Protein AF-A0A923RXE7-F1 (afdb_monomer_lite)

Organism: NCBI:txid2763013

pLDDT: mean 77.63, std 14.19, range [31.97, 92.62]

Structure (mmCIF, N/CA/C/O backbone):
data_AF-A0A923RXE7-F1
#
_entry.id   AF-A0A923RXE7-F1
#
loop_
_atom_site.group_PDB
_atom_site.id
_atom_site.type_symbol
_atom_site.label_atom_id
_atom_site.label_alt_id
_atom_site.label_comp_id
_atom_site.label_asym_id
_atom_site.label_entity_id
_atom_site.label_seq_id
_atom_site.pdbx_PDB_ins_code
_atom_site.Cartn_x
_atom_site.Cartn_y
_atom_site.Cartn_z
_atom_site.occupancy
_atom_site.B_iso_or_equiv
_atom_site.auth_seq_id
_atom_site.auth_comp_id
_atom_site.auth_asym_id
_atom_site.auth_atom_id
_atom_site.pdbx_PDB_model_num
ATOM 1 N N . TRP A 1 1 ? -17.078 4.303 18.864 1.00 77.19 1 TRP A N 1
ATOM 2 C CA . TRP A 1 1 ? -17.591 4.316 17.482 1.00 77.19 1 TRP A CA 1
ATOM 3 C C . TRP A 1 1 ? -16.418 4.108 16.537 1.00 77.19 1 TRP A C 1
ATOM 5 O O . TRP A 1 1 ? -15.288 4.352 16.947 1.00 77.19 1 TRP A O 1
ATOM 15 N N . ALA A 1 2 ? -16.660 3.614 15.326 1.00 81.69 2 ALA A N 1
ATOM 16 C CA . ALA A 1 2 ? -15.640 3.496 14.287 1.00 81.69 2 ALA A CA 1
ATOM 17 C C . ALA A 1 2 ? -16.188 4.135 13.009 1.00 81.69 2 ALA A C 1
ATOM 19 O O . ALA A 1 2 ? -17.326 3.855 12.644 1.00 81.69 2 ALA A O 1
ATOM 20 N N . ASP A 1 3 ? -15.421 5.021 12.383 1.00 84.81 3 ASP A N 1
ATOM 21 C CA . ASP A 1 3 ? -15.764 5.643 11.094 1.00 84.81 3 ASP A CA 1
ATOM 22 C C . ASP A 1 3 ? -15.106 4.923 9.920 1.00 84.81 3 ASP A C 1
ATOM 24 O O . ASP A 1 3 ? -15.615 4.984 8.806 1.00 84.81 3 ASP A O 1
ATOM 28 N N . THR A 1 4 ? -13.976 4.256 10.151 1.00 88.88 4 THR A N 1
ATOM 29 C CA . THR A 1 4 ? -13.205 3.583 9.108 1.00 88.88 4 THR A CA 1
ATOM 30 C C . THR A 1 4 ? -12.709 2.230 9.590 1.00 88.88 4 THR A C 1
ATOM 32 O O . THR A 1 4 ? -12.098 2.129 10.653 1.00 88.88 4 THR A O 1
ATOM 35 N N . VAL A 1 5 ? -12.935 1.194 8.787 1.00 91.12 5 VAL A N 1
ATOM 36 C CA . VAL A 1 5 ? -12.444 -0.170 8.998 1.00 91.12 5 VAL A CA 1
ATOM 37 C C . VAL A 1 5 ? -11.980 -0.726 7.658 1.00 91.12 5 VAL A C 1
ATOM 39 O O . VAL A 1 5 ? -12.738 -0.739 6.692 1.00 91.12 5 VAL A O 1
ATOM 42 N N . ALA A 1 6 ? -10.748 -1.216 7.599 1.00 91.94 6 ALA A N 1
ATOM 43 C CA . ALA A 1 6 ? -10.208 -1.913 6.443 1.00 91.94 6 ALA A CA 1
ATOM 44 C C . ALA A 1 6 ? -9.735 -3.312 6.833 1.00 91.94 6 ALA A C 1
ATOM 46 O O . ALA A 1 6 ? -9.025 -3.476 7.829 1.00 91.94 6 ALA A O 1
ATOM 47 N N . VAL A 1 7 ? -10.111 -4.307 6.031 1.00 92.50 7 VAL A N 1
ATOM 48 C CA . VAL A 1 7 ? -9.785 -5.719 6.251 1.00 92.50 7 VAL A CA 1
ATOM 49 C C . VAL A 1 7 ? -9.279 -6.389 4.978 1.00 92.50 7 VAL A C 1
ATOM 51 O O . VAL A 1 7 ? -9.764 -6.111 3.876 1.00 92.50 7 VAL A O 1
ATOM 54 N N . ASP A 1 8 ? -8.327 -7.305 5.136 1.00 91.69 8 ASP A N 1
ATOM 55 C CA . ASP A 1 8 ? -7.961 -8.239 4.073 1.00 91.69 8 ASP A CA 1
ATOM 56 C C . ASP A 1 8 ? -9.045 -9.328 3.987 1.00 91.69 8 ASP A C 1
ATOM 58 O O . ASP A 1 8 ? -9.275 -10.033 4.975 1.00 91.69 8 ASP A O 1
ATOM 62 N N . PRO A 1 9 ? -9.734 -9.486 2.842 1.00 86.75 9 PRO A N 1
ATOM 63 C CA . PRO A 1 9 ? -10.782 -10.490 2.688 1.00 86.75 9 PRO A CA 1
ATOM 64 C C . PRO A 1 9 ? -10.291 -11.942 2.763 1.00 86.75 9 PRO A C 1
ATOM 66 O O . PRO A 1 9 ? -11.132 -12.825 2.916 1.00 86.75 9 PRO A O 1
ATOM 69 N N . ARG A 1 10 ? -8.985 -12.216 2.623 1.00 85.25 10 ARG A N 1
ATOM 70 C CA . ARG A 1 10 ? -8.452 -13.591 2.652 1.00 85.25 10 ARG A CA 1
ATOM 71 C C . ARG A 1 10 ? -8.519 -14.199 4.047 1.00 85.25 10 ARG A C 1
ATOM 73 O O . ARG A 1 10 ? -9.037 -15.299 4.207 1.00 85.25 10 ARG A O 1
ATOM 80 N N . ASP A 1 11 ? -8.062 -13.437 5.036 1.00 83.88 11 ASP A N 1
ATOM 81 C CA . ASP A 1 11 ? -7.905 -13.903 6.417 1.00 83.88 11 ASP A CA 1
ATOM 82 C C . ASP A 1 11 ? -8.796 -13.138 7.411 1.00 83.88 11 ASP A C 1
ATOM 84 O O . ASP A 1 11 ? -8.697 -13.339 8.618 1.00 83.88 11 ASP A O 1
ATOM 88 N N . ASN A 1 12 ? -9.644 -12.219 6.925 1.00 88.00 12 ASN A N 1
ATOM 89 C CA . ASN A 1 12 ? -10.347 -11.216 7.740 1.00 88.00 12 ASN A CA 1
ATOM 90 C C . ASN A 1 12 ? -9.401 -10.433 8.673 1.00 88.00 12 ASN A C 1
ATOM 92 O O . ASN A 1 12 ? -9.789 -9.952 9.744 1.00 88.00 12 ASN A O 1
ATOM 96 N N . LEU A 1 13 ? -8.142 -10.295 8.250 1.00 89.69 13 LEU A N 1
ATOM 97 C CA . LEU A 1 13 ? -7.103 -9.597 8.987 1.00 89.69 13 LEU A CA 1
ATOM 98 C C . LEU A 1 13 ? -7.425 -8.107 9.026 1.00 89.69 13 LEU A C 1
ATOM 100 O O . LEU A 1 13 ? -7.688 -7.488 7.994 1.00 89.69 13 LEU A O 1
ATOM 104 N N . LEU A 1 14 ? -7.378 -7.518 10.219 1.00 91.56 14 LEU A N 1
ATOM 105 C CA . LEU A 1 14 ? -7.554 -6.079 10.360 1.00 91.56 14 LEU A CA 1
ATOM 106 C C . LEU A 1 14 ? -6.337 -5.349 9.779 1.00 91.56 14 LEU A C 1
ATOM 108 O O . LEU A 1 14 ? -5.215 -5.601 10.210 1.00 91.56 14 LEU A O 1
ATOM 112 N N . ILE A 1 15 ? -6.554 -4.424 8.847 1.00 91.44 15 ILE A N 1
ATOM 113 C CA . ILE A 1 15 ? -5.482 -3.643 8.211 1.00 91.44 15 ILE A CA 1
ATOM 114 C C . ILE A 1 15 ? -5.475 -2.211 8.717 1.00 91.44 15 ILE A C 1
ATOM 116 O O . ILE A 1 15 ? -4.422 -1.674 9.050 1.00 91.44 15 ILE A O 1
ATOM 120 N N . ALA A 1 16 ? -6.648 -1.596 8.813 1.00 91.25 16 ALA A N 1
ATOM 121 C CA . ALA A 1 16 ? -6.782 -0.269 9.384 1.00 91.25 16 ALA A CA 1
ATOM 122 C C . ALA A 1 16 ? -8.078 -0.166 10.178 1.00 91.25 16 ALA A C 1
ATOM 124 O O . ALA A 1 16 ? -9.102 -0.731 9.795 1.00 91.25 16 ALA A O 1
ATOM 125 N N . VAL A 1 17 ? -8.051 0.582 11.271 1.00 92.12 17 VAL A N 1
ATOM 126 C CA . VAL A 1 17 ? -9.266 0.994 11.965 1.00 92.12 17 VAL A CA 1
ATOM 127 C C . VAL A 1 17 ? -9.082 2.381 12.536 1.00 92.12 17 VAL A C 1
ATOM 129 O O . VAL A 1 17 ? -8.049 2.690 13.125 1.00 92.12 17 VAL A O 1
ATOM 132 N N . ARG A 1 18 ? -10.106 3.212 12.398 1.00 91.69 18 ARG A N 1
ATOM 133 C CA . ARG A 1 18 ? -10.192 4.487 13.090 1.00 91.69 18 ARG A CA 1
ATOM 134 C C . ARG A 1 18 ? -11.358 4.428 14.066 1.00 91.69 18 ARG A C 1
ATOM 136 O O . ARG A 1 18 ? -12.497 4.123 13.718 1.00 91.69 18 ARG A O 1
ATOM 143 N N . LEU A 1 19 ? -11.009 4.619 15.329 1.00 90.88 19 LEU A N 1
ATOM 144 C CA . LEU A 1 19 ? -11.871 4.499 16.490 1.00 90.88 19 LEU A CA 1
ATOM 145 C C . LEU A 1 19 ? -12.029 5.878 17.109 1.00 90.88 19 LEU A C 1
ATOM 147 O O . LEU A 1 19 ? -11.053 6.609 17.246 1.00 90.88 19 LEU A O 1
ATOM 151 N N . GLY A 1 20 ? -13.227 6.206 17.564 1.00 89.62 20 GLY A N 1
ATOM 152 C CA . GLY A 1 20 ? -13.445 7.397 18.365 1.00 89.62 20 GLY A CA 1
ATOM 153 C C . GLY A 1 20 ? -14.400 7.165 19.523 1.00 89.62 20 GLY A C 1
ATOM 154 O O . GLY A 1 20 ? -15.188 6.211 19.553 1.00 89.62 20 GLY A O 1
ATOM 155 N N . GLY A 1 21 ? -14.311 8.046 20.510 1.00 90.12 21 GLY A N 1
ATOM 156 C CA . GLY A 1 21 ? -15.085 7.961 21.740 1.00 90.12 21 GLY A CA 1
ATOM 157 C C . GLY A 1 21 ? -14.418 8.721 22.875 1.00 90.12 21 GLY A C 1
ATOM 158 O O . GLY A 1 21 ? -13.588 9.598 22.643 1.00 90.12 21 GLY A O 1
ATOM 159 N N . TYR A 1 22 ? -14.793 8.389 24.108 1.00 92.00 22 TYR A N 1
ATOM 160 C CA . TYR A 1 22 ? -14.121 8.924 25.288 1.00 92.00 22 TYR A CA 1
ATOM 161 C C . TYR A 1 22 ? -12.667 8.433 25.354 1.00 92.00 22 TYR A C 1
ATOM 163 O O . TYR A 1 22 ? -12.414 7.276 24.998 1.00 92.00 22 TYR A O 1
ATOM 171 N N . PRO A 1 23 ? -11.718 9.265 25.819 1.00 90.25 23 PRO A N 1
ATOM 172 C CA . PRO A 1 23 ? -10.296 8.934 25.856 1.00 90.25 23 PRO A CA 1
ATOM 173 C C . PRO A 1 23 ? -9.974 7.569 26.468 1.00 90.25 23 PRO A C 1
ATOM 175 O O . PRO A 1 23 ? -9.155 6.831 25.923 1.00 90.25 23 PRO A O 1
ATOM 178 N N . GLU A 1 24 ? -10.643 7.203 27.558 1.00 90.19 24 GLU A N 1
ATOM 179 C CA . GLU A 1 24 ? -10.432 5.952 28.287 1.00 90.19 24 GLU A CA 1
ATOM 180 C C . GLU A 1 24 ? -10.894 4.743 27.467 1.00 90.19 24 GLU A C 1
ATOM 182 O O . GLU A 1 24 ? -10.195 3.732 27.387 1.00 90.19 24 GLU A O 1
ATOM 187 N N . VAL A 1 25 ? -12.050 4.866 26.807 1.00 90.81 25 VAL A N 1
ATOM 188 C CA . VAL A 1 25 ? -12.620 3.811 25.958 1.00 90.81 25 VAL A CA 1
ATOM 189 C C . VAL A 1 25 ? -11.771 3.628 24.706 1.00 90.81 25 VAL A C 1
ATOM 191 O O . VAL A 1 25 ? -11.417 2.501 24.360 1.00 90.81 25 VAL A O 1
ATOM 194 N N . THR A 1 26 ? -11.400 4.729 24.047 1.00 90.38 26 THR A N 1
ATOM 195 C CA . THR A 1 26 ? -10.543 4.703 22.860 1.00 90.38 26 THR A CA 1
ATOM 196 C C . THR A 1 26 ? -9.189 4.080 23.195 1.00 90.38 26 THR A C 1
ATOM 198 O O . THR A 1 26 ? -8.747 3.179 22.488 1.00 90.38 26 THR A O 1
ATOM 201 N N . ALA A 1 27 ? -8.558 4.468 24.308 1.00 89.81 27 ALA A N 1
ATOM 202 C CA . ALA A 1 27 ? -7.298 3.871 24.749 1.00 89.81 27 ALA A CA 1
ATOM 203 C C . ALA A 1 27 ? -7.434 2.369 25.062 1.00 89.81 27 ALA A C 1
ATOM 205 O O . ALA A 1 27 ? -6.579 1.577 24.659 1.00 89.81 27 ALA A O 1
ATOM 206 N N . GLY A 1 28 ? -8.519 1.963 25.731 1.00 90.06 28 GLY A N 1
ATOM 207 C CA . GLY A 1 28 ? -8.813 0.557 26.013 1.00 90.06 28 GLY A CA 1
ATOM 208 C C . GLY A 1 28 ? -8.951 -0.2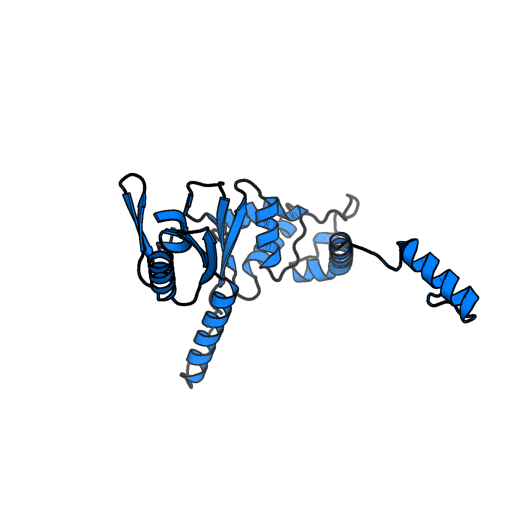80 24.740 1.00 90.06 28 GLY A C 1
ATOM 209 O O . GLY A 1 28 ? -8.314 -1.326 24.618 1.00 90.06 28 GLY A O 1
ATOM 210 N N . LEU A 1 29 ? -9.710 0.212 23.757 1.00 90.62 29 LEU A N 1
ATOM 211 C CA . LEU A 1 29 ? -9.886 -0.458 22.468 1.00 90.62 29 LEU A CA 1
ATOM 212 C C . LEU A 1 29 ? -8.579 -0.532 21.675 1.00 90.62 29 LEU A C 1
ATOM 214 O O . LEU A 1 29 ? -8.222 -1.601 21.193 1.00 90.62 29 LEU A O 1
ATOM 218 N N . VAL A 1 30 ? -7.828 0.568 21.583 1.00 90.44 30 VAL A N 1
ATOM 219 C CA . VAL A 1 30 ? -6.520 0.599 20.908 1.00 90.44 30 VAL A CA 1
ATOM 220 C C . VAL A 1 30 ? -5.586 -0.457 21.497 1.00 90.44 30 VAL A C 1
ATOM 222 O O . VAL A 1 30 ? -4.935 -1.192 20.751 1.00 90.44 30 VAL A O 1
ATOM 225 N N . ASN A 1 31 ? -5.536 -0.571 22.826 1.00 89.88 31 ASN A N 1
ATOM 226 C CA . ASN A 1 31 ? -4.718 -1.569 23.510 1.00 89.88 31 ASN A CA 1
ATOM 227 C C . ASN A 1 31 ? -5.211 -2.997 23.256 1.00 89.88 31 ASN A C 1
ATOM 229 O O . ASN A 1 31 ? -4.384 -3.865 22.983 1.00 89.88 31 ASN A O 1
ATOM 233 N N . ALA A 1 32 ? -6.526 -3.231 23.275 1.00 90.31 32 ALA A N 1
ATOM 234 C CA . ALA A 1 32 ? -7.108 -4.537 22.972 1.00 90.31 32 ALA A CA 1
ATOM 235 C C . ALA A 1 32 ? -6.754 -4.996 21.549 1.00 90.31 32 ALA A C 1
ATOM 237 O O . ALA A 1 32 ? -6.232 -6.093 21.371 1.00 90.31 32 ALA A O 1
ATOM 238 N N . VAL A 1 33 ? -6.934 -4.128 20.550 1.00 89.69 33 VAL A N 1
ATOM 239 C CA . VAL A 1 33 ? -6.602 -4.412 19.143 1.00 89.69 33 VAL A CA 1
ATOM 240 C C . VAL A 1 33 ? -5.109 -4.659 18.969 1.00 89.69 33 VAL A C 1
ATOM 242 O O . VAL A 1 33 ? -4.695 -5.632 18.346 1.00 89.69 33 VAL A O 1
ATOM 245 N N . SER A 1 34 ? -4.280 -3.814 19.581 1.00 86.50 34 SER A N 1
ATOM 246 C CA . SER A 1 34 ? -2.822 -3.967 19.530 1.00 86.50 34 SER A CA 1
ATOM 247 C C . SER A 1 34 ? -2.332 -5.248 20.204 1.00 86.50 34 SER A C 1
ATOM 249 O O . SER A 1 34 ? -1.264 -5.749 19.852 1.00 86.50 34 SER A O 1
ATOM 251 N N . GLY A 1 35 ? -3.095 -5.748 21.178 1.00 85.62 35 GLY A N 1
ATOM 252 C CA . GLY A 1 35 ? -2.892 -7.019 21.863 1.00 85.62 35 GLY A CA 1
ATOM 253 C C . GLY A 1 35 ? -3.413 -8.238 21.097 1.00 85.62 35 GLY A C 1
ATOM 254 O O . GLY A 1 35 ? -3.266 -9.344 21.601 1.00 85.62 35 GLY A O 1
ATOM 255 N N . GLY A 1 36 ? -4.001 -8.062 19.906 1.00 87.50 36 GLY A N 1
ATOM 256 C CA . GLY A 1 36 ? -4.584 -9.149 19.109 1.00 87.50 36 GLY A CA 1
ATOM 257 C C . GLY A 1 36 ? -6.035 -9.492 19.468 1.00 87.50 36 GLY A C 1
ATOM 258 O O . GLY A 1 36 ? -6.541 -10.535 19.064 1.00 87.50 36 GLY A O 1
ATOM 259 N N . GLY A 1 37 ? -6.721 -8.641 20.234 1.00 88.06 37 GLY A N 1
ATOM 260 C CA . GLY A 1 37 ? -8.129 -8.830 20.570 1.00 88.06 37 GLY A CA 1
ATOM 261 C C . GLY A 1 37 ? -9.022 -8.695 19.338 1.00 88.06 37 GLY A C 1
ATOM 262 O O . GLY A 1 37 ? -8.958 -7.691 18.633 1.00 88.06 37 GLY A O 1
ATOM 263 N N . THR A 1 38 ? -9.868 -9.693 19.086 1.00 88.75 38 THR A N 1
ATOM 264 C CA . THR A 1 38 ? -10.810 -9.703 17.960 1.00 88.75 38 THR A CA 1
ATOM 265 C C . THR A 1 38 ? -11.767 -8.513 18.023 1.00 88.75 38 THR A C 1
ATOM 267 O O . THR A 1 38 ? -12.325 -8.198 19.075 1.00 88.75 38 THR A O 1
ATOM 270 N N . LEU A 1 39 ? -11.986 -7.870 16.879 1.00 87.06 39 LEU A N 1
ATOM 271 C CA . LEU A 1 39 ? -12.931 -6.770 16.722 1.00 87.06 39 LEU A CA 1
ATOM 272 C C . LEU A 1 39 ? -14.176 -7.275 16.000 1.00 87.06 39 LEU A C 1
ATOM 274 O O . LEU A 1 39 ? -14.076 -7.977 15.001 1.00 87.06 39 LEU A O 1
ATOM 278 N N . SER A 1 40 ? -15.356 -6.907 16.487 1.00 87.25 40 SER A N 1
ATOM 279 C CA . SER A 1 40 ? -16.616 -7.123 15.773 1.00 87.25 40 SER A CA 1
ATOM 280 C C . SER A 1 40 ? -17.235 -5.770 15.468 1.00 87.25 40 SER A C 1
ATOM 282 O O . SER A 1 40 ? -17.482 -4.977 16.377 1.00 87.25 40 SER A O 1
ATOM 284 N N . VAL A 1 41 ? -17.448 -5.495 14.188 1.00 85.75 41 VAL A N 1
ATOM 285 C CA . VAL A 1 41 ? -17.975 -4.227 13.687 1.00 85.75 41 VAL A CA 1
ATOM 286 C C . VAL A 1 41 ? -19.352 -4.489 13.094 1.00 85.75 41 VAL A C 1
ATOM 288 O O . VAL A 1 41 ? -19.508 -5.370 12.255 1.00 85.75 41 VAL A O 1
ATOM 291 N N . GLN A 1 42 ? -20.351 -3.730 13.540 1.00 85.69 42 GLN A N 1
ATOM 292 C CA . GLN A 1 42 ? -21.691 -3.759 12.956 1.00 85.69 42 GLN A CA 1
ATOM 293 C C . GLN A 1 42 ? -21.738 -2.788 11.771 1.00 85.69 42 GLN A C 1
ATOM 295 O O . GLN A 1 42 ? -21.538 -1.588 11.958 1.00 85.69 42 GLN A O 1
ATOM 300 N N . LEU A 1 43 ? -21.981 -3.311 10.573 1.00 80.81 43 LEU A N 1
ATOM 301 C CA . LEU A 1 43 ? -22.072 -2.592 9.302 1.00 80.81 43 LEU A CA 1
ATOM 302 C C . LEU A 1 43 ? -23.449 -2.876 8.698 1.00 80.81 43 LEU A C 1
ATOM 304 O O . LEU A 1 43 ? -23.702 -4.001 8.293 1.00 80.81 43 LEU A O 1
ATOM 308 N N . ASP A 1 44 ? -24.349 -1.891 8.680 1.00 72.81 44 ASP A N 1
ATOM 309 C CA . ASP A 1 44 ? -25.668 -1.965 8.019 1.00 72.81 44 ASP A CA 1
ATOM 310 C C . ASP A 1 44 ? -26.472 -3.268 8.255 1.00 72.81 44 ASP A C 1
ATOM 312 O O . ASP A 1 44 ? -27.196 -3.746 7.385 1.00 72.81 44 ASP A O 1
ATOM 316 N N . GLY A 1 45 ? -26.372 -3.839 9.463 1.00 74.12 45 GLY A N 1
ATOM 317 C CA . GLY A 1 45 ? -27.065 -5.073 9.863 1.00 74.12 45 GLY A CA 1
ATOM 318 C C . GLY A 1 45 ? -26.248 -6.363 9.713 1.00 74.12 45 GLY A C 1
ATOM 319 O O . GLY A 1 45 ? -26.674 -7.405 10.208 1.00 74.12 45 GLY A O 1
ATOM 320 N N . GLU A 1 46 ? -25.063 -6.299 9.109 1.00 82.00 46 GLU A N 1
ATOM 321 C CA . GLU A 1 46 ? -24.076 -7.376 9.079 1.00 82.00 46 GLU A CA 1
ATOM 322 C C . GLU A 1 46 ? -22.999 -7.175 10.153 1.00 82.00 46 GLU A C 1
ATOM 324 O O . GLU A 1 46 ? -22.556 -6.064 10.444 1.00 82.00 46 GLU A O 1
ATOM 329 N N . THR A 1 47 ? -22.546 -8.274 10.754 1.00 84.25 47 THR A N 1
ATOM 330 C CA . THR A 1 47 ? -21.449 -8.253 11.726 1.00 84.25 47 THR A CA 1
ATOM 331 C C . THR A 1 47 ? -20.167 -8.713 11.045 1.00 84.25 47 THR A C 1
ATOM 333 O O . THR A 1 47 ? -19.999 -9.896 10.757 1.00 84.25 47 THR A O 1
ATOM 336 N N . LEU A 1 48 ? -19.244 -7.783 10.814 1.00 85.44 48 LEU A N 1
ATOM 337 C CA . LEU A 1 48 ? -17.904 -8.088 10.330 1.00 85.44 48 LEU A CA 1
ATOM 338 C C . LEU A 1 48 ? -16.999 -8.415 11.517 1.00 85.44 48 LEU A C 1
ATOM 340 O O . LEU A 1 48 ? -16.793 -7.582 12.402 1.00 85.44 48 LEU A O 1
ATOM 344 N N . VAL A 1 49 ? -16.442 -9.622 11.525 1.00 88.38 49 VAL A N 1
ATOM 345 C CA . VAL A 1 49 ? -15.449 -10.039 12.517 1.00 88.38 49 VAL A CA 1
ATOM 346 C C . VAL A 1 49 ? -14.062 -9.870 11.913 1.00 88.38 49 VAL A C 1
ATOM 348 O O . VAL A 1 49 ? -13.750 -10.480 10.894 1.00 88.38 49 VAL A O 1
ATOM 351 N N . CYS A 1 50 ? -13.237 -9.047 12.550 1.00 89.31 50 CYS A N 1
ATOM 352 C CA . CYS A 1 50 ? -11.875 -8.750 12.133 1.00 89.31 50 CYS A CA 1
ATOM 353 C C . CYS A 1 50 ? -10.897 -9.332 13.155 1.00 89.31 50 CYS A C 1
ATOM 355 O O . CYS A 1 50 ? -11.078 -9.148 14.363 1.00 89.31 50 CYS A O 1
ATOM 357 N N . THR A 1 51 ? -9.831 -9.974 12.688 1.00 89.44 51 THR A N 1
ATOM 358 C CA . THR A 1 51 ? -8.781 -10.551 13.539 1.00 89.44 51 THR A CA 1
ATOM 359 C C . THR A 1 51 ? -7.521 -9.695 13.473 1.00 89.44 51 THR A C 1
ATOM 361 O O . THR A 1 51 ? -6.849 -9.699 12.444 1.00 89.44 51 THR A O 1
ATOM 364 N N . PRO A 1 52 ? -7.180 -8.926 14.523 1.00 87.88 52 PRO A N 1
ATOM 365 C CA . PRO A 1 52 ? -5.954 -8.139 14.534 1.00 87.88 52 PRO A CA 1
ATOM 366 C C . PRO A 1 52 ? -4.729 -8.991 14.864 1.00 87.88 52 PRO A C 1
ATOM 368 O O . PRO A 1 52 ? -4.823 -9.941 15.639 1.00 87.88 52 PRO A O 1
ATOM 371 N N . GLN A 1 53 ? -3.560 -8.606 14.351 1.00 84.81 53 GLN A N 1
ATOM 372 C CA . GLN A 1 53 ? -2.294 -9.249 14.709 1.00 84.81 53 GLN A CA 1
ATOM 373 C C . GLN A 1 53 ? -1.494 -8.423 15.724 1.00 84.81 53 GLN A C 1
ATOM 375 O O . GLN A 1 53 ? -1.246 -7.229 15.547 1.00 84.81 53 GLN A O 1
ATOM 380 N N . GLN A 1 54 ? -1.046 -9.074 16.796 1.00 84.75 54 GLN A N 1
ATOM 381 C CA . GLN A 1 54 ? -0.350 -8.404 17.889 1.00 84.75 54 GLN A CA 1
ATOM 382 C C . GLN A 1 54 ? 0.939 -7.704 17.419 1.00 84.75 54 GLN A C 1
ATOM 384 O O . GLN A 1 54 ? 1.806 -8.302 16.782 1.00 84.75 54 GLN A O 1
ATOM 389 N N . GLY A 1 55 ? 1.085 -6.424 17.773 1.00 78.75 55 GLY A N 1
ATOM 390 C CA . GLY A 1 55 ? 2.307 -5.649 17.514 1.00 78.75 55 GLY A CA 1
ATOM 391 C C . GLY A 1 55 ? 2.582 -5.299 16.043 1.00 78.75 55 GLY A C 1
ATOM 392 O O . GLY A 1 55 ? 3.717 -4.958 15.720 1.00 78.75 55 GLY A O 1
ATOM 393 N N . ARG A 1 56 ? 1.578 -5.379 15.159 1.00 82.50 56 ARG A N 1
ATOM 394 C CA . ARG A 1 56 ? 1.703 -5.083 13.715 1.00 82.50 56 ARG A CA 1
ATOM 395 C C . ARG A 1 56 ? 1.118 -3.732 13.288 1.00 82.50 56 ARG A C 1
ATOM 397 O O . ARG A 1 56 ? 1.054 -3.460 12.096 1.00 82.50 56 ARG A O 1
ATOM 404 N N . TYR A 1 57 ? 0.694 -2.891 14.230 1.00 86.81 57 TYR A N 1
ATOM 405 C CA . TYR A 1 57 ? -0.009 -1.639 13.933 1.00 86.81 57 TYR A CA 1
ATOM 406 C C . TYR A 1 57 ? 0.758 -0.412 14.423 1.00 86.81 57 TYR A C 1
ATOM 408 O O . TYR A 1 57 ? 1.138 -0.344 15.596 1.00 86.81 57 TYR A O 1
ATOM 416 N N . SER A 1 58 ? 0.901 0.580 13.545 1.00 87.12 58 SER A N 1
ATOM 417 C CA . SER A 1 58 ? 1.193 1.960 13.929 1.00 87.12 58 SER A CA 1
ATOM 418 C C . SER A 1 58 ? -0.064 2.598 14.516 1.00 87.12 58 SER A C 1
ATOM 420 O O . SER A 1 58 ? -1.180 2.255 14.120 1.00 87.12 58 SER A O 1
ATOM 422 N N . LYS A 1 59 ? 0.111 3.495 15.488 1.00 89.31 59 LYS A N 1
ATOM 423 C CA . LYS A 1 59 ? -0.984 4.103 16.249 1.00 89.31 59 LYS A CA 1
ATOM 424 C C . LYS A 1 59 ? -0.811 5.609 16.270 1.00 89.31 59 LYS A C 1
ATOM 426 O O . LYS A 1 59 ? 0.196 6.105 16.768 1.00 89.31 59 LYS A O 1
ATOM 431 N N . GLU A 1 60 ? -1.835 6.318 15.833 1.00 88.81 60 GLU A N 1
ATOM 432 C CA . GLU A 1 60 ? -1.926 7.766 15.958 1.00 88.81 60 GLU A CA 1
ATOM 433 C C . GLU A 1 60 ? -3.155 8.100 16.791 1.00 88.81 60 GLU A C 1
ATOM 435 O O . GLU A 1 60 ? -4.266 7.694 16.457 1.00 88.81 60 GLU A O 1
ATOM 440 N N . VAL A 1 61 ? -2.958 8.802 17.906 1.00 87.75 61 VAL A N 1
ATOM 441 C CA . VAL A 1 61 ? -4.048 9.196 18.804 1.00 87.75 61 VAL A CA 1
ATOM 442 C C . VAL A 1 61 ? -4.097 10.712 18.862 1.00 87.75 61 VAL A C 1
ATOM 444 O O . VAL A 1 61 ? -3.141 11.348 19.303 1.00 87.75 61 VAL A O 1
ATOM 447 N N . SER A 1 62 ? -5.225 11.283 18.456 1.00 88.38 62 SER A N 1
ATOM 448 C CA . SER A 1 62 ? -5.526 12.697 18.629 1.00 88.38 62 SER A CA 1
ATOM 449 C C . SER A 1 62 ? -6.602 12.876 19.697 1.00 88.38 62 SER A C 1
ATOM 451 O O . SER A 1 62 ? -7.466 12.021 19.917 1.00 88.38 62 SER A O 1
ATOM 453 N N . ARG A 1 63 ? -6.527 13.998 20.410 1.00 86.38 63 ARG A N 1
ATOM 454 C CA . ARG A 1 63 ? -7.558 14.417 21.360 1.00 86.38 63 ARG A CA 1
ATOM 455 C C . ARG A 1 63 ? -8.210 15.674 20.826 1.00 86.38 63 ARG A C 1
ATOM 457 O O . ARG A 1 63 ? -7.507 16.615 20.471 1.00 86.38 63 ARG A O 1
ATOM 464 N N . ASP A 1 64 ? -9.531 15.669 20.813 1.00 80.56 64 ASP A N 1
ATOM 465 C CA . ASP A 1 64 ? -10.347 16.816 20.454 1.00 80.56 64 ASP A CA 1
ATOM 466 C C . ASP A 1 64 ? -11.351 17.070 21.583 1.00 80.56 64 ASP A C 1
ATOM 468 O O . ASP A 1 64 ? -12.382 16.404 21.717 1.00 80.56 64 ASP A O 1
ATOM 472 N N . GLY A 1 65 ? -10.972 17.978 22.485 1.00 83.31 65 GLY A N 1
ATOM 473 C CA . GLY A 1 65 ? -11.732 18.284 23.694 1.00 83.31 65 GLY A CA 1
ATOM 474 C C . GLY A 1 65 ? -11.976 17.054 24.576 1.00 83.31 65 GLY A C 1
ATOM 475 O O . GLY A 1 65 ? -11.040 16.444 25.093 1.00 83.31 65 GLY A O 1
ATOM 476 N N . THR A 1 66 ? -13.251 16.715 24.783 1.00 87.56 66 THR A N 1
ATOM 477 C CA . THR A 1 66 ? -13.697 15.575 25.605 1.00 87.56 66 THR A CA 1
ATOM 478 C C . THR A 1 66 ? -13.650 14.232 24.881 1.00 87.56 66 THR A C 1
ATOM 480 O O . THR A 1 66 ? -13.885 13.201 25.513 1.00 87.56 66 THR A O 1
ATOM 483 N N . TYR A 1 67 ? -13.347 14.222 23.584 1.00 88.12 67 TYR A N 1
ATOM 484 C CA . TYR A 1 67 ? -13.263 13.014 22.778 1.00 88.12 67 TYR A CA 1
ATOM 485 C C . TYR A 1 67 ? -11.823 12.741 22.343 1.00 88.12 67 TYR A C 1
ATOM 487 O O . TYR A 1 67 ? -10.979 13.632 22.238 1.00 88.12 67 TYR A O 1
ATOM 495 N N . ALA A 1 68 ? -11.533 11.472 22.090 1.00 89.88 68 ALA A N 1
ATOM 496 C CA . ALA A 1 68 ? -10.291 11.035 21.481 1.00 89.88 68 ALA A CA 1
ATOM 497 C C . ALA A 1 68 ? -10.591 10.182 20.255 1.00 89.88 68 ALA A C 1
ATOM 499 O O . ALA A 1 68 ? -11.496 9.339 20.275 1.00 89.88 68 ALA A O 1
ATOM 500 N N . VAL A 1 69 ? -9.782 10.377 19.222 1.00 90.31 69 VAL A N 1
ATOM 501 C CA . VAL A 1 69 ? -9.782 9.573 18.006 1.00 90.31 69 VAL A CA 1
ATOM 502 C C . VAL A 1 69 ? -8.439 8.866 17.919 1.00 90.31 69 VAL A C 1
ATOM 504 O O . VAL A 1 69 ? -7.392 9.464 18.152 1.00 90.31 69 VAL A O 1
ATOM 507 N N . ALA A 1 70 ? -8.467 7.580 17.605 1.00 90.88 70 ALA A N 1
ATOM 508 C CA . ALA A 1 70 ? -7.277 6.789 17.375 1.00 90.88 70 ALA A CA 1
ATOM 509 C C . ALA A 1 70 ? -7.366 6.082 16.028 1.00 90.88 70 ALA A C 1
ATOM 511 O O . ALA A 1 70 ? -8.339 5.381 15.755 1.00 90.88 70 ALA A O 1
ATOM 512 N N . ALA A 1 71 ? -6.336 6.244 15.208 1.00 90.69 71 ALA A N 1
ATOM 513 C CA . ALA A 1 71 ? -6.139 5.498 13.981 1.00 90.69 71 ALA A CA 1
ATOM 514 C C . ALA A 1 71 ? -5.074 4.423 14.219 1.00 90.69 71 ALA A C 1
ATOM 516 O O . ALA A 1 71 ? -3.965 4.717 14.667 1.00 90.69 71 ALA A O 1
ATOM 517 N N . LEU A 1 72 ? -5.423 3.171 13.936 1.00 90.31 72 LEU A N 1
ATOM 518 C CA . LEU A 1 72 ? -4.480 2.072 13.817 1.00 90.31 72 LEU A CA 1
ATOM 519 C C . LEU A 1 72 ? -4.344 1.717 12.342 1.00 90.31 72 LEU A C 1
ATOM 521 O O . LEU A 1 72 ? -5.348 1.470 11.675 1.00 90.31 72 LEU A O 1
ATOM 525 N N . LEU A 1 73 ? -3.111 1.657 11.855 1.00 90.81 73 LEU A N 1
ATOM 526 C CA . LEU A 1 73 ? -2.783 1.266 10.488 1.00 90.81 73 LEU A CA 1
ATOM 527 C C . LEU A 1 73 ? -1.717 0.179 10.520 1.00 90.81 73 LEU A C 1
ATOM 529 O O . LEU A 1 73 ? -0.794 0.237 11.332 1.00 90.81 73 LEU A O 1
ATOM 533 N N . TRP A 1 74 ? -1.844 -0.809 9.644 1.00 89.25 74 TRP A N 1
ATOM 534 C CA . TRP A 1 74 ? -0.847 -1.852 9.478 1.00 89.25 74 TRP A CA 1
ATOM 535 C C . TRP A 1 74 ? 0.530 -1.252 9.187 1.00 89.25 74 TRP A C 1
ATOM 537 O O . TRP A 1 74 ? 0.714 -0.498 8.233 1.00 89.25 74 TRP A O 1
ATOM 547 N N . ASP A 1 75 ? 1.507 -1.616 10.009 1.00 86.75 75 ASP A N 1
ATOM 548 C CA . ASP A 1 75 ? 2.886 -1.184 9.863 1.00 86.75 75 ASP A CA 1
ATOM 549 C C . ASP A 1 75 ? 3.710 -2.274 9.173 1.00 86.75 75 ASP A C 1
ATOM 551 O O . ASP A 1 75 ? 4.170 -3.247 9.785 1.00 86.75 75 ASP A O 1
ATOM 555 N N . ASN A 1 76 ? 3.938 -2.064 7.876 1.00 82.31 76 ASN A N 1
ATOM 556 C CA . ASN A 1 76 ? 4.760 -2.931 7.038 1.00 82.31 76 ASN A CA 1
ATOM 557 C C . ASN A 1 76 ? 6.195 -3.104 7.587 1.00 82.31 76 ASN A C 1
ATOM 559 O O . ASN A 1 76 ? 6.801 -4.160 7.396 1.00 82.31 76 ASN A O 1
ATOM 563 N N . GLN A 1 77 ? 6.754 -2.114 8.298 1.00 76.06 77 GLN A N 1
ATOM 564 C CA . GLN A 1 77 ? 8.106 -2.207 8.860 1.00 76.06 77 GLN A CA 1
ATOM 565 C C . GLN A 1 77 ? 8.147 -3.097 10.101 1.00 76.06 77 GLN A C 1
ATOM 567 O O . GLN A 1 77 ? 9.021 -3.961 10.221 1.00 76.06 77 GLN A O 1
ATOM 572 N N . SER A 1 78 ? 7.201 -2.910 11.023 1.00 72.25 78 SER A N 1
ATOM 573 C CA . SER A 1 78 ? 7.066 -3.773 12.201 1.00 72.25 78 SER A CA 1
ATOM 574 C C . SER A 1 78 ? 6.751 -5.213 11.801 1.00 72.25 78 SER A C 1
ATOM 576 O O . SER A 1 78 ? 7.312 -6.152 12.371 1.00 72.25 78 SER A O 1
ATOM 578 N N . ALA A 1 79 ? 5.935 -5.392 10.758 1.00 68.69 79 ALA A N 1
ATOM 579 C CA . ALA A 1 79 ? 5.656 -6.695 10.171 1.00 68.69 79 ALA A CA 1
ATOM 580 C C . ALA A 1 79 ? 6.917 -7.393 9.644 1.00 68.69 79 ALA A C 1
ATOM 582 O O . ALA A 1 79 ? 7.138 -8.571 9.937 1.00 68.69 79 ALA A O 1
ATOM 583 N N . ARG A 1 80 ? 7.777 -6.651 8.939 1.00 69.31 80 ARG A N 1
ATOM 584 C CA . ARG A 1 80 ? 9.053 -7.153 8.422 1.00 69.31 80 ARG A CA 1
ATOM 585 C C . ARG A 1 80 ? 10.008 -7.577 9.540 1.00 69.31 80 ARG A C 1
ATOM 587 O O . ARG A 1 80 ? 10.500 -8.700 9.522 1.00 69.31 80 ARG A O 1
ATOM 594 N N . LYS A 1 81 ? 10.213 -6.722 10.548 1.00 66.69 81 LYS A N 1
ATOM 595 C CA . LYS A 1 81 ? 11.131 -7.002 11.670 1.00 66.69 81 LYS A CA 1
ATOM 596 C C . LYS A 1 81 ? 10.715 -8.229 12.482 1.00 66.69 81 LYS A C 1
ATOM 598 O O . LYS A 1 81 ? 11.573 -8.967 12.954 1.00 66.69 81 LYS A O 1
ATOM 603 N N . GLN A 1 82 ? 9.414 -8.446 12.679 1.00 61.72 82 GLN A N 1
ATOM 604 C CA . GLN A 1 82 ? 8.934 -9.641 13.378 1.00 61.72 82 GLN A CA 1
ATOM 605 C C . GLN A 1 82 ? 9.103 -10.917 12.545 1.00 61.72 82 GLN A C 1
ATOM 607 O O . GLN A 1 82 ? 9.481 -11.938 13.111 1.00 61.72 82 GLN A O 1
ATOM 612 N N . GLY A 1 83 ? 8.868 -10.863 11.228 1.00 59.75 83 GLY A N 1
ATOM 613 C CA . GLY A 1 83 ? 9.127 -12.003 10.340 1.00 59.75 83 GLY A CA 1
ATOM 614 C C . GLY A 1 83 ? 10.607 -12.399 10.317 1.00 59.75 83 GLY A C 1
ATOM 615 O O . GLY A 1 83 ? 10.936 -13.576 10.429 1.00 59.75 83 GLY A O 1
ATOM 616 N N . GLU A 1 84 ? 11.510 -11.415 10.271 1.00 62.47 84 GLU A N 1
ATOM 617 C CA . GLU A 1 84 ? 12.963 -11.645 10.328 1.00 62.47 84 GLU A CA 1
ATOM 618 C C . GLU A 1 84 ? 13.401 -12.254 11.679 1.00 62.47 84 GLU A C 1
ATOM 620 O O . GLU A 1 84 ? 14.220 -13.175 11.706 1.00 62.47 84 GLU A O 1
ATOM 625 N N . LYS A 1 85 ? 12.819 -11.815 12.807 1.00 60.47 85 LYS A N 1
ATOM 626 C CA . LYS A 1 85 ? 13.092 -12.398 14.137 1.00 60.47 85 LYS A CA 1
ATOM 627 C C . LYS A 1 85 ? 12.630 -13.849 14.263 1.00 60.47 85 LYS A C 1
ATOM 629 O O . LYS A 1 85 ? 13.407 -14.675 14.723 1.00 60.47 85 LYS A O 1
ATOM 634 N N . GLN A 1 86 ? 11.413 -14.164 13.816 1.00 58.44 86 GLN A N 1
ATOM 635 C CA . GLN A 1 86 ? 10.888 -15.536 13.847 1.00 58.44 86 GLN A CA 1
ATOM 636 C C . GLN A 1 86 ? 11.749 -16.487 13.006 1.00 58.44 86 GLN A C 1
ATOM 638 O O . GLN A 1 86 ? 12.080 -17.576 13.463 1.00 58.44 86 GLN A O 1
ATOM 643 N N . GLN A 1 87 ? 12.204 -16.051 11.827 1.00 57.34 87 GLN A N 1
ATOM 644 C CA . GLN A 1 87 ? 13.127 -16.844 11.008 1.00 57.34 87 GLN A CA 1
ATOM 645 C C . GLN A 1 87 ? 14.487 -17.062 11.689 1.00 57.34 87 GLN A C 1
ATOM 647 O O . GLN A 1 87 ? 15.063 -18.139 11.560 1.00 57.34 87 GLN A O 1
ATOM 652 N N . THR A 1 88 ? 14.993 -16.070 12.426 1.00 57.12 88 THR A N 1
ATOM 653 C CA . THR A 1 88 ? 16.281 -16.175 13.135 1.00 57.12 88 THR A CA 1
ATOM 654 C C . THR A 1 88 ? 16.183 -17.129 14.334 1.00 57.12 88 THR A C 1
ATOM 656 O O . THR A 1 88 ? 17.035 -18.000 14.494 1.00 57.12 88 THR A O 1
ATOM 659 N N . GLU A 1 89 ? 15.107 -17.040 15.124 1.00 58.41 89 GLU A N 1
ATOM 660 C CA . GLU A 1 89 ? 14.848 -17.932 16.268 1.00 58.41 89 GLU A CA 1
ATOM 661 C C . GLU A 1 89 ? 14.606 -19.390 15.828 1.00 58.41 89 GLU A C 1
ATOM 663 O O . GLU A 1 89 ? 15.069 -20.329 16.478 1.00 58.41 89 GLU A O 1
ATOM 668 N N . GLU A 1 90 ? 13.949 -19.610 14.683 1.00 55.25 90 GLU A N 1
ATOM 669 C CA . GLU A 1 90 ? 13.788 -20.952 14.107 1.00 55.25 90 GLU A CA 1
ATOM 670 C C . GLU A 1 90 ? 15.102 -21.561 13.592 1.00 55.25 90 GLU A C 1
ATOM 672 O O . GLU A 1 90 ? 15.254 -22.788 13.616 1.00 55.25 90 GLU A O 1
ATOM 677 N N . MET A 1 91 ? 16.047 -20.733 13.129 1.00 52.09 91 MET A N 1
ATOM 678 C CA . MET A 1 91 ? 17.373 -21.184 12.692 1.00 52.09 91 MET A CA 1
ATOM 679 C C . MET A 1 91 ? 18.284 -21.545 13.871 1.00 52.09 91 MET A C 1
ATOM 681 O O . MET A 1 91 ? 19.039 -22.509 13.766 1.00 52.09 91 MET A O 1
ATOM 685 N N . GLU A 1 92 ? 18.187 -20.840 15.002 1.00 51.91 92 GLU A N 1
ATOM 686 C CA . GLU A 1 92 ? 18.961 -21.151 16.216 1.00 51.91 92 GLU A CA 1
ATOM 687 C C . GLU A 1 92 ? 18.442 -22.396 16.966 1.00 51.91 92 GLU A C 1
ATOM 689 O O . GLU A 1 92 ? 19.193 -23.032 17.703 1.00 51.91 92 GLU A O 1
ATOM 694 N N . GLY A 1 93 ? 17.184 -22.801 16.750 1.00 49.47 93 GLY A N 1
ATOM 695 C CA . GLY A 1 93 ? 16.563 -23.955 17.416 1.00 49.47 93 GLY A CA 1
ATOM 696 C C . GLY A 1 93 ? 16.682 -25.312 16.704 1.00 49.47 93 GLY A C 1
ATOM 697 O O . GLY A 1 93 ? 16.229 -26.319 17.253 1.00 49.47 93 GLY A O 1
ATOM 698 N N . LYS A 1 94 ? 17.241 -25.386 15.487 1.00 45.44 94 LYS A N 1
ATOM 699 C CA . LYS A 1 94 ? 17.314 -26.635 14.700 1.00 45.44 94 LYS A CA 1
ATOM 700 C C . LYS A 1 94 ? 18.709 -26.888 14.129 1.00 45.44 94 LYS A C 1
ATOM 702 O O . LYS A 1 94 ? 18.969 -26.670 12.947 1.00 45.44 94 LYS A O 1
ATOM 707 N N . GLU A 1 95 ? 19.587 -27.465 14.946 1.00 45.41 95 GLU A N 1
ATOM 708 C CA . GLU A 1 95 ? 20.755 -28.176 14.428 1.00 45.41 95 GLU A CA 1
ATOM 709 C C . GLU A 1 95 ? 20.317 -29.459 13.688 1.00 45.41 95 GLU A C 1
ATOM 711 O O . GLU A 1 95 ? 19.764 -30.389 14.268 1.00 45.41 95 GLU A O 1
ATOM 716 N N . GLN A 1 96 ? 20.616 -29.485 12.385 1.00 42.91 96 GLN A N 1
ATOM 717 C CA . GLN A 1 96 ? 20.712 -30.645 11.484 1.00 42.91 96 GLN A CA 1
ATOM 718 C C . GLN A 1 96 ? 19.444 -31.471 11.180 1.00 42.91 96 GLN A C 1
ATOM 720 O O . GLN A 1 96 ? 19.188 -32.506 11.788 1.00 42.91 96 GLN A O 1
ATOM 725 N N . LYS A 1 97 ? 18.789 -31.158 10.052 1.00 37.59 97 LYS A N 1
ATOM 726 C CA . LYS A 1 97 ? 18.825 -31.963 8.804 1.00 37.59 97 LYS A CA 1
ATOM 727 C C . LYS A 1 97 ? 17.887 -31.361 7.751 1.00 37.59 97 LYS A C 1
ATOM 729 O O . LYS A 1 97 ? 16.832 -30.845 8.086 1.00 37.59 97 LYS A O 1
ATOM 734 N N . GLU A 1 98 ? 18.319 -31.481 6.496 1.00 35.22 98 GLU A N 1
ATOM 735 C CA . GLU A 1 98 ? 17.680 -31.024 5.247 1.00 35.22 98 GLU A CA 1
ATOM 736 C C . GLU A 1 98 ? 17.880 -29.544 4.890 1.00 35.22 98 GLU A C 1
ATOM 738 O O . GLU A 1 98 ? 17.023 -28.677 5.035 1.00 35.22 98 GLU A O 1
ATOM 743 N N . LYS A 1 99 ? 19.071 -29.287 4.335 1.00 39.72 99 LYS A N 1
ATOM 744 C CA . LYS A 1 99 ? 19.304 -28.211 3.372 1.00 39.72 99 LYS A CA 1
ATOM 745 C C . LYS A 1 99 ? 18.564 -28.547 2.071 1.00 39.72 99 LYS A C 1
ATOM 747 O O . LYS A 1 99 ? 19.161 -29.131 1.172 1.00 39.72 99 LYS A O 1
ATOM 752 N N . THR A 1 100 ? 17.300 -28.154 1.992 1.00 31.97 100 THR A N 1
ATOM 753 C CA . THR A 1 100 ? 16.574 -27.988 0.729 1.00 31.97 100 THR A CA 1
ATOM 754 C C . THR A 1 100 ? 15.602 -26.824 0.914 1.00 31.97 100 THR A C 1
ATOM 756 O O . THR A 1 100 ? 14.700 -26.903 1.740 1.00 31.97 100 THR A O 1
ATOM 759 N N . ASP A 1 101 ? 15.859 -25.713 0.223 1.00 37.62 101 ASP A N 1
ATOM 760 C CA . ASP A 1 101 ? 14.899 -24.668 -0.159 1.00 37.62 101 ASP A CA 1
ATOM 761 C C . ASP A 1 101 ? 13.781 -24.315 0.837 1.00 37.62 101 ASP A C 1
ATOM 763 O O . ASP A 1 101 ? 12.594 -24.363 0.511 1.00 37.62 101 ASP A O 1
ATOM 767 N N . LYS A 1 102 ? 14.129 -23.845 2.040 1.00 38.50 102 LYS A N 1
ATOM 768 C CA . LYS A 1 102 ? 13.197 -22.971 2.762 1.00 38.50 102 LYS A CA 1
ATOM 769 C C . LYS A 1 102 ? 13.240 -21.596 2.108 1.00 38.50 102 LYS A C 1
ATOM 771 O O . LYS A 1 102 ? 14.010 -20.730 2.517 1.00 38.50 102 LYS A O 1
ATOM 776 N N . ALA A 1 103 ? 12.451 -21.447 1.045 1.00 41.81 103 ALA A N 1
ATOM 777 C CA . ALA A 1 103 ? 12.116 -20.167 0.448 1.00 41.81 103 ALA A CA 1
ATOM 778 C C . ALA A 1 103 ? 11.812 -19.170 1.573 1.00 41.81 103 ALA A C 1
ATOM 780 O O . ALA A 1 103 ? 10.939 -19.423 2.403 1.00 41.81 103 ALA A O 1
ATOM 781 N N . GLN A 1 104 ? 12.557 -18.065 1.628 1.00 53.94 104 GLN A N 1
ATOM 782 C CA . GLN A 1 104 ? 12.151 -16.916 2.429 1.00 53.94 104 GLN A CA 1
ATOM 783 C C . GLN A 1 104 ? 10.685 -16.624 2.087 1.00 53.94 104 GLN A C 1
ATOM 785 O O . GLN A 1 104 ? 10.351 -16.446 0.915 1.00 53.94 104 GLN A O 1
ATOM 790 N N . GLU A 1 105 ? 9.808 -16.672 3.089 1.00 62.09 105 GLU A N 1
ATOM 791 C CA . GLU A 1 105 ? 8.368 -16.540 2.871 1.00 62.09 105 GLU A CA 1
ATOM 792 C C . GLU A 1 105 ? 8.045 -15.229 2.145 1.00 62.09 105 GLU A C 1
ATOM 794 O O . GLU A 1 105 ? 8.654 -14.183 2.403 1.00 62.09 105 GLU A O 1
ATOM 799 N N . ALA A 1 106 ? 7.086 -15.295 1.219 1.00 72.06 106 ALA A N 1
ATOM 800 C CA . ALA A 1 106 ? 6.623 -14.128 0.486 1.00 72.06 106 ALA A CA 1
ATOM 801 C C . ALA A 1 106 ? 6.112 -13.059 1.468 1.00 72.06 106 ALA A C 1
ATOM 803 O O . ALA A 1 106 ? 5.272 -13.318 2.331 1.00 72.06 106 ALA A O 1
ATOM 804 N N . ARG A 1 107 ? 6.639 -11.844 1.336 1.00 82.38 107 ARG A N 1
ATOM 805 C CA . ARG A 1 107 ? 6.321 -10.695 2.180 1.00 82.38 107 ARG A CA 1
ATOM 806 C C . ARG A 1 107 ? 5.046 -10.037 1.676 1.00 82.38 107 ARG A C 1
ATOM 808 O O . ARG A 1 107 ? 4.908 -9.766 0.485 1.00 82.38 107 ARG A O 1
ATOM 815 N N . VAL A 1 108 ? 4.128 -9.751 2.590 1.00 86.00 108 VAL A N 1
ATOM 816 C CA . VAL A 1 108 ? 2.873 -9.061 2.279 1.00 86.00 108 VAL A CA 1
ATOM 817 C C . VAL A 1 108 ? 2.959 -7.616 2.753 1.00 86.00 108 VAL A C 1
ATOM 819 O O . VAL A 1 108 ? 3.303 -7.353 3.906 1.00 86.00 108 VAL A O 1
ATOM 822 N N . TYR A 1 109 ? 2.620 -6.695 1.860 1.00 87.50 109 TYR A N 1
ATOM 823 C CA . TYR A 1 109 ? 2.568 -5.261 2.099 1.00 87.50 109 TYR A CA 1
ATOM 824 C C . TYR A 1 109 ? 1.150 -4.747 1.886 1.00 87.50 109 TYR A C 1
ATOM 826 O O . TYR A 1 109 ? 0.483 -5.133 0.928 1.00 87.50 109 TYR A O 1
ATOM 834 N N . TYR A 1 110 ? 0.709 -3.836 2.749 1.00 90.38 110 TYR A N 1
ATOM 835 C CA . TYR A 1 110 ? -0.539 -3.103 2.552 1.00 90.38 110 TYR A CA 1
ATOM 836 C C . TYR A 1 110 ? -0.230 -1.666 2.146 1.00 90.38 110 TYR A C 1
ATOM 838 O O . TYR A 1 110 ? 0.507 -0.966 2.843 1.00 90.38 110 TYR A O 1
ATOM 846 N N . LEU A 1 111 ? -0.769 -1.252 1.002 1.00 90.69 111 LEU A N 1
ATOM 847 C CA . LEU A 1 111 ? -0.533 0.038 0.362 1.00 90.69 111 LEU A CA 1
ATOM 848 C C . LEU A 1 111 ? -1.824 0.854 0.398 1.00 90.69 111 LEU A C 1
ATOM 850 O O . LEU A 1 111 ? -2.837 0.426 -0.158 1.00 90.69 111 LEU A O 1
ATOM 854 N N . ALA A 1 112 ? -1.800 2.015 1.047 1.00 89.38 112 ALA A N 1
ATOM 855 C CA . ALA A 1 112 ? -2.942 2.922 1.108 1.00 89.38 112 ALA A CA 1
ATOM 856 C C . ALA A 1 112 ? -2.820 3.998 0.022 1.00 89.38 112 ALA A C 1
ATOM 858 O O . ALA A 1 112 ? -1.785 4.645 -0.099 1.00 89.38 112 ALA A O 1
ATOM 859 N N . CYS A 1 113 ? -3.877 4.205 -0.764 1.00 89.88 113 CYS A N 1
ATOM 860 C CA . CYS A 1 113 ? -3.903 5.201 -1.835 1.00 89.88 113 CYS A CA 1
ATOM 861 C C . CYS A 1 113 ? -5.301 5.828 -2.000 1.00 89.88 113 CYS A C 1
ATOM 863 O O . CYS A 1 113 ? -6.303 5.217 -1.610 1.00 89.88 113 CYS A O 1
ATOM 865 N N . PRO A 1 114 ? -5.411 7.031 -2.589 1.00 88.00 114 PRO A N 1
ATOM 866 C CA . PRO A 1 114 ? -6.699 7.613 -2.959 1.00 88.00 114 PRO A CA 1
ATOM 867 C C . PRO A 1 114 ? -7.464 6.734 -3.959 1.00 88.00 114 PRO A C 1
ATOM 869 O O . PRO A 1 114 ? -6.875 6.062 -4.812 1.00 88.00 114 PRO A O 1
ATOM 872 N N . VAL A 1 115 ? -8.798 6.744 -3.893 1.00 84.62 115 VAL A N 1
ATOM 873 C CA . VAL A 1 115 ? -9.618 5.921 -4.798 1.00 84.62 115 VAL A CA 1
ATOM 874 C C . VAL A 1 115 ? -9.439 6.379 -6.245 1.00 84.62 115 VAL A C 1
ATOM 876 O O . VAL A 1 115 ? -9.556 7.560 -6.557 1.00 84.62 115 VAL A O 1
ATOM 879 N N . ARG A 1 116 ? -9.208 5.410 -7.143 1.00 82.31 116 ARG A N 1
ATOM 880 C CA . ARG A 1 116 ? -9.020 5.588 -8.599 1.00 82.31 116 ARG A CA 1
ATOM 881 C C . ARG A 1 116 ? -7.734 6.313 -9.008 1.00 82.31 116 ARG A C 1
ATOM 883 O O . ARG A 1 116 ? -7.573 6.581 -10.198 1.00 82.31 116 ARG A O 1
ATOM 890 N N . ASP A 1 117 ? -6.798 6.547 -8.092 1.00 87.75 117 ASP A N 1
ATOM 891 C CA . ASP A 1 117 ? -5.487 7.092 -8.441 1.00 87.75 117 ASP A CA 1
ATOM 892 C C . ASP A 1 117 ? -4.449 5.979 -8.650 1.00 87.75 117 ASP A C 1
ATOM 894 O O . ASP A 1 117 ? -3.808 5.482 -7.721 1.00 87.75 117 ASP A O 1
ATOM 898 N N . LYS A 1 118 ? -4.270 5.592 -9.917 1.00 87.25 118 LYS A N 1
ATOM 899 C CA . LYS A 1 118 ? -3.248 4.614 -10.316 1.00 87.25 118 LYS A CA 1
ATOM 900 C C . LYS A 1 118 ? -1.824 5.132 -10.119 1.00 87.25 118 LYS A C 1
ATOM 902 O O . LYS A 1 118 ? -0.912 4.331 -9.948 1.00 87.25 118 LYS A O 1
ATOM 907 N N . THR A 1 119 ? -1.613 6.445 -10.174 1.00 87.94 119 THR A N 1
ATOM 908 C CA . THR A 1 119 ? -0.276 7.036 -10.034 1.00 87.94 119 THR A CA 1
ATOM 909 C C . THR A 1 119 ? 0.170 6.963 -8.586 1.00 87.94 119 THR A C 1
ATOM 911 O O . THR A 1 119 ? 1.270 6.489 -8.318 1.00 87.94 119 THR A O 1
ATOM 914 N N . ALA A 1 120 ? -0.710 7.330 -7.653 1.00 88.00 120 ALA A N 1
ATOM 915 C CA . ALA A 1 120 ? -0.449 7.178 -6.226 1.00 88.00 120 ALA A CA 1
ATOM 916 C C . ALA A 1 120 ? -0.177 5.714 -5.850 1.00 88.00 120 ALA A C 1
ATOM 918 O O . ALA A 1 120 ? 0.822 5.431 -5.195 1.00 88.00 120 ALA A O 1
ATOM 919 N N . LEU A 1 121 ? -1.005 4.775 -6.328 1.00 90.00 121 LEU A N 1
ATOM 920 C CA . LEU A 1 121 ? -0.791 3.344 -6.086 1.00 90.00 121 LEU A CA 1
ATOM 921 C C . LEU A 1 121 ? 0.575 2.871 -6.598 1.00 90.00 121 LEU A C 1
ATOM 923 O O . LEU A 1 121 ? 1.285 2.156 -5.899 1.00 90.00 121 LEU A O 1
ATOM 927 N N . TYR A 1 122 ? 0.961 3.297 -7.797 1.00 89.50 122 TYR A N 1
ATOM 928 C CA . TYR A 1 122 ? 2.264 2.971 -8.361 1.00 89.50 122 TYR A CA 1
ATOM 929 C C . TYR A 1 122 ? 3.427 3.523 -7.541 1.00 89.50 122 TYR A C 1
ATOM 931 O O . TYR A 1 122 ? 4.387 2.801 -7.299 1.00 89.50 122 TYR A O 1
ATOM 939 N N . HIS A 1 123 ? 3.330 4.765 -7.065 1.00 86.69 123 HIS A N 1
ATOM 940 C CA 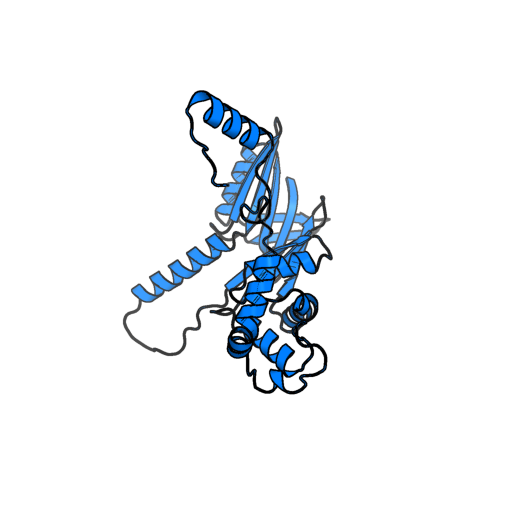. HIS A 1 123 ? 4.345 5.330 -6.180 1.00 86.69 123 HIS A CA 1
ATOM 941 C C . HIS A 1 123 ? 4.468 4.550 -4.868 1.00 86.69 123 HIS A C 1
ATOM 943 O O . HIS A 1 123 ? 5.577 4.376 -4.375 1.00 86.69 123 HIS A O 1
ATOM 949 N N . GLU A 1 124 ? 3.365 4.048 -4.309 1.00 88.06 124 GLU A N 1
ATOM 950 C CA . GLU A 1 124 ? 3.423 3.186 -3.123 1.00 88.06 124 GLU A CA 1
ATOM 951 C C . GLU A 1 124 ? 4.079 1.828 -3.416 1.00 88.06 124 GLU A C 1
ATOM 953 O O . GLU A 1 124 ? 4.850 1.337 -2.593 1.00 88.06 124 GLU A O 1
ATOM 958 N N . ILE A 1 125 ? 3.846 1.243 -4.597 1.00 87.81 125 ILE A N 1
ATOM 959 C CA . ILE A 1 125 ? 4.536 0.015 -5.031 1.00 87.81 125 ILE A CA 1
ATOM 960 C C . ILE A 1 125 ? 6.042 0.281 -5.203 1.00 87.81 125 ILE A C 1
ATOM 962 O O . ILE A 1 125 ? 6.859 -0.500 -4.720 1.00 87.81 125 ILE A O 1
ATOM 966 N N . ASP A 1 126 ? 6.415 1.395 -5.835 1.00 84.19 126 ASP A N 1
ATOM 967 C CA . ASP A 1 126 ? 7.809 1.794 -6.077 1.00 84.19 126 ASP A CA 1
ATOM 968 C C . ASP A 1 126 ? 8.581 2.098 -4.789 1.00 84.19 126 ASP A C 1
ATOM 970 O O . ASP A 1 126 ? 9.733 1.704 -4.657 1.00 84.19 126 ASP A O 1
ATOM 974 N N . LYS A 1 127 ? 7.933 2.689 -3.777 1.00 81.88 127 LYS A N 1
ATOM 975 C CA . LYS A 1 127 ? 8.540 2.894 -2.447 1.00 81.88 127 LYS A CA 1
ATOM 976 C C . LYS A 1 127 ? 8.879 1.591 -1.726 1.00 81.88 127 LYS A C 1
ATOM 978 O O . LYS A 1 127 ? 9.783 1.571 -0.892 1.00 81.88 127 LYS A O 1
ATOM 983 N N . VAL A 1 128 ? 8.089 0.546 -1.960 1.00 81.00 128 VAL A N 1
ATOM 984 C CA . VAL A 1 128 ? 8.216 -0.741 -1.266 1.00 81.00 128 VAL A CA 1
ATOM 985 C C . VAL A 1 128 ? 9.116 -1.706 -2.033 1.00 81.00 128 VAL A C 1
ATOM 987 O O . VAL A 1 128 ? 9.782 -2.531 -1.407 1.00 81.00 128 VAL A O 1
ATOM 990 N N . SER A 1 129 ? 9.155 -1.593 -3.360 1.00 81.44 129 SER A N 1
ATOM 991 C CA . SER A 1 129 ? 10.020 -2.402 -4.209 1.00 81.44 129 SER A CA 1
ATOM 992 C C . SER A 1 129 ? 11.482 -1.968 -4.116 1.00 81.44 129 SER A C 1
ATOM 994 O O . SER A 1 129 ? 11.821 -0.794 -4.000 1.00 81.44 129 SER A O 1
ATOM 996 N N . THR A 1 130 ? 12.374 -2.943 -4.223 1.00 73.69 130 THR A N 1
ATOM 997 C CA . THR A 1 130 ? 13.822 -2.755 -4.355 1.00 73.69 130 THR A CA 1
ATOM 998 C C . THR A 1 130 ? 14.217 -2.459 -5.807 1.00 73.69 130 THR A C 1
ATOM 1000 O O . THR A 1 130 ? 15.334 -2.018 -6.082 1.00 73.69 130 THR A O 1
ATOM 1003 N N . ILE A 1 131 ? 13.315 -2.716 -6.758 1.00 74.25 131 ILE A N 1
ATOM 1004 C CA . ILE A 1 131 ? 13.555 -2.528 -8.186 1.00 74.25 131 ILE A CA 1
ATOM 1005 C C . ILE A 1 131 ? 13.140 -1.101 -8.550 1.00 74.25 131 ILE A C 1
ATOM 1007 O O . ILE A 1 131 ? 11.978 -0.757 -8.360 1.00 74.25 131 ILE A O 1
ATOM 1011 N N . PRO A 1 132 ? 14.039 -0.270 -9.105 1.00 68.00 132 PRO A N 1
ATOM 1012 C CA . PRO A 1 132 ? 13.676 1.080 -9.510 1.00 68.00 132 PRO A CA 1
ATOM 1013 C C . PRO A 1 132 ? 12.827 1.014 -10.781 1.00 68.00 132 PRO A C 1
ATOM 1015 O O . PRO A 1 132 ? 13.306 0.613 -11.852 1.00 68.00 132 PRO A O 1
ATOM 1018 N N . MET A 1 133 ? 11.557 1.394 -10.670 1.00 76.19 133 MET A N 1
ATOM 1019 C CA . MET A 1 133 ? 10.592 1.254 -11.753 1.00 76.19 133 MET A CA 1
ATOM 1020 C C . MET A 1 133 ? 10.337 2.599 -12.437 1.00 76.19 133 MET A C 1
ATOM 1022 O O . MET A 1 133 ? 10.279 3.658 -11.811 1.00 76.19 133 MET A O 1
ATOM 1026 N N . LEU A 1 134 ? 10.169 2.577 -13.760 1.00 78.12 134 LEU A N 1
ATOM 1027 C CA . LEU A 1 134 ? 9.881 3.786 -14.529 1.00 78.12 134 LEU A CA 1
ATOM 1028 C C . LEU A 1 134 ? 8.381 4.115 -14.539 1.00 78.12 134 LEU A C 1
ATOM 1030 O O . LEU A 1 134 ? 7.581 3.212 -14.789 1.00 78.12 134 LEU A O 1
ATOM 1034 N N . PRO A 1 135 ? 7.982 5.396 -14.385 1.00 78.75 135 PRO A N 1
ATOM 1035 C CA . PRO A 1 135 ? 6.572 5.795 -14.370 1.00 78.75 135 PRO A CA 1
ATOM 1036 C C . PRO A 1 135 ? 5.765 5.338 -15.593 1.00 78.75 135 PRO A C 1
ATOM 1038 O O . PRO A 1 135 ? 4.562 5.118 -15.498 1.00 78.75 135 PRO A O 1
ATOM 1041 N N . GLU A 1 136 ? 6.408 5.164 -16.748 1.00 81.19 136 GLU A N 1
ATOM 1042 C CA . GLU A 1 136 ? 5.762 4.697 -17.977 1.00 81.19 136 GLU A CA 1
ATOM 1043 C C . GLU A 1 136 ? 5.337 3.225 -17.910 1.00 81.19 136 GLU A C 1
ATOM 1045 O O . GLU A 1 136 ? 4.483 2.794 -18.681 1.00 81.19 136 GLU A O 1
ATOM 1050 N N . PHE A 1 137 ? 5.884 2.450 -16.971 1.00 84.31 137 PHE A N 1
ATOM 1051 C CA . PHE A 1 137 ? 5.506 1.053 -16.748 1.00 84.31 137 PHE A CA 1
ATOM 1052 C C . PHE A 1 137 ? 4.273 0.917 -15.853 1.00 84.31 137 PHE A C 1
ATOM 1054 O O . PHE A 1 137 ? 3.761 -0.193 -15.701 1.00 84.31 137 PHE A O 1
ATOM 1061 N N . ARG A 1 138 ? 3.772 2.028 -15.291 1.00 88.00 138 ARG A N 1
ATOM 1062 C CA . ARG A 1 138 ? 2.666 2.073 -14.327 1.00 88.00 138 ARG A CA 1
ATOM 1063 C C . ARG A 1 138 ? 1.482 1.206 -14.722 1.00 88.00 138 ARG A C 1
ATOM 1065 O O . ARG A 1 138 ? 1.061 0.344 -13.955 1.00 88.00 138 ARG A O 1
ATOM 1072 N N . ASP A 1 139 ? 0.922 1.467 -15.899 1.00 89.00 139 ASP A N 1
ATOM 1073 C CA . ASP A 1 139 ? -0.352 0.866 -16.288 1.00 89.00 139 ASP A CA 1
ATOM 1074 C C . ASP A 1 139 ? -0.197 -0.632 -16.576 1.00 89.00 139 ASP A C 1
ATOM 1076 O O . ASP A 1 139 ? -1.049 -1.422 -16.175 1.00 89.00 139 ASP A O 1
ATOM 1080 N N . TYR A 1 140 ? 0.919 -1.034 -17.189 1.00 89.19 140 TYR A N 1
ATOM 1081 C CA . TYR A 1 140 ? 1.248 -2.442 -17.406 1.00 89.19 140 TYR A CA 1
ATOM 1082 C C . TYR A 1 140 ? 1.453 -3.179 -16.080 1.00 89.19 140 TYR A C 1
ATOM 1084 O O . TYR A 1 140 ? 0.838 -4.214 -15.848 1.00 89.19 140 TYR A O 1
ATOM 1092 N N . MET A 1 141 ? 2.258 -2.617 -15.180 1.00 88.31 141 MET A N 1
ATOM 1093 C CA . MET A 1 141 ? 2.598 -3.256 -13.914 1.00 88.31 141 MET A CA 1
ATOM 1094 C C . MET A 1 141 ? 1.379 -3.450 -13.016 1.00 88.31 141 MET A C 1
ATOM 1096 O O . MET A 1 141 ? 1.185 -4.544 -12.499 1.00 88.31 141 MET A O 1
ATOM 1100 N N . ILE A 1 142 ? 0.537 -2.426 -12.848 1.00 91.44 142 ILE A N 1
ATOM 1101 C CA . ILE A 1 142 ? -0.672 -2.549 -12.022 1.00 91.44 142 ILE A CA 1
ATOM 1102 C C . ILE A 1 142 ? -1.586 -3.645 -12.582 1.00 91.44 142 ILE A C 1
ATOM 1104 O O . ILE A 1 142 ? -2.085 -4.468 -11.817 1.00 91.44 142 ILE A O 1
ATOM 1108 N N . ASN A 1 143 ? -1.781 -3.679 -13.903 1.00 91.81 143 ASN A N 1
ATOM 1109 C CA . ASN A 1 143 ? -2.648 -4.667 -14.538 1.00 91.81 143 ASN A CA 1
ATOM 1110 C C . ASN A 1 143 ? -2.075 -6.090 -14.423 1.00 91.81 143 ASN A C 1
ATOM 1112 O O . ASN A 1 143 ? -2.815 -7.011 -14.096 1.00 91.81 143 ASN A O 1
ATOM 1116 N N . GLU A 1 144 ? -0.774 -6.276 -14.649 1.00 91.00 144 GLU A N 1
ATOM 1117 C CA . GLU A 1 144 ? -0.122 -7.587 -14.543 1.00 91.00 144 GLU A CA 1
ATOM 1118 C C . GLU A 1 144 ? -0.063 -8.098 -13.106 1.00 91.00 144 GLU A C 1
ATOM 1120 O O . GLU A 1 144 ? -0.349 -9.267 -12.857 1.00 91.00 144 GLU A O 1
ATOM 1125 N N . LEU A 1 145 ? 0.259 -7.234 -12.139 1.00 91.19 145 LEU A N 1
ATOM 1126 C CA . LEU A 1 145 ? 0.264 -7.623 -10.731 1.00 91.19 145 LEU A CA 1
ATOM 1127 C C . LEU A 1 145 ? -1.139 -8.034 -10.267 1.00 91.19 145 LEU A C 1
ATOM 1129 O O . LEU A 1 145 ? -1.269 -8.972 -9.482 1.00 91.19 145 LEU A O 1
ATOM 1133 N N . GLN A 1 146 ? -2.189 -7.380 -10.771 1.00 92.00 146 GLN A N 1
ATOM 1134 C CA . GLN A 1 146 ? -3.573 -7.795 -10.528 1.00 92.00 146 GLN A CA 1
ATOM 1135 C C . GLN A 1 146 ? -3.908 -9.112 -11.235 1.00 92.00 146 GLN A C 1
ATOM 1137 O O . GLN A 1 146 ? -4.495 -10.000 -10.623 1.00 92.00 146 GLN A O 1
ATOM 1142 N N . ALA A 1 147 ? -3.511 -9.271 -12.500 1.00 91.06 147 ALA A N 1
ATOM 1143 C CA . ALA A 1 147 ? -3.774 -10.479 -13.280 1.00 91.06 147 ALA A CA 1
ATOM 1144 C C . ALA A 1 147 ? -3.104 -11.725 -12.680 1.00 91.06 147 ALA A C 1
ATOM 1146 O O . ALA A 1 147 ? -3.669 -12.816 -12.731 1.00 91.06 147 ALA A O 1
ATOM 1147 N N . ARG A 1 148 ? -1.923 -11.558 -12.075 1.00 90.00 148 ARG A N 1
ATOM 1148 C CA . ARG A 1 148 ? -1.165 -12.622 -11.400 1.00 90.00 148 ARG A CA 1
ATOM 1149 C C . ARG A 1 148 ? -1.544 -12.806 -9.924 1.00 90.00 148 ARG A C 1
ATOM 1151 O O . ARG A 1 148 ? -0.860 -13.544 -9.225 1.00 90.00 148 ARG A O 1
ATOM 1158 N N . ASP A 1 149 ? -2.596 -12.132 -9.444 1.00 86.81 149 ASP A N 1
ATOM 1159 C CA . ASP A 1 149 ? -3.066 -12.166 -8.046 1.00 86.81 149 ASP A CA 1
ATOM 1160 C C . ASP A 1 149 ? -1.989 -11.764 -7.008 1.00 86.81 149 ASP A C 1
ATOM 1162 O O . ASP A 1 149 ? -2.047 -12.099 -5.824 1.00 86.81 149 ASP A O 1
ATOM 1166 N N . MET A 1 150 ? -0.985 -11.005 -7.457 1.00 88.81 150 MET A N 1
ATOM 1167 C CA . MET A 1 150 ? 0.076 -10.448 -6.615 1.00 88.81 150 MET A CA 1
ATOM 1168 C C . MET A 1 150 ? -0.368 -9.139 -5.955 1.00 88.81 150 MET A C 1
ATOM 1170 O O . MET A 1 150 ? 0.121 -8.806 -4.875 1.00 88.81 150 MET A O 1
ATOM 1174 N N . LEU A 1 151 ? -1.299 -8.416 -6.586 1.00 91.31 151 LEU A N 1
ATOM 1175 C CA . LEU A 1 151 ? -1.893 -7.171 -6.108 1.00 91.31 151 LEU A CA 1
ATOM 1176 C C . LEU A 1 151 ? -3.418 -7.315 -6.033 1.00 91.31 151 LEU A C 1
ATOM 1178 O O . LEU A 1 151 ? -4.093 -7.360 -7.059 1.00 91.31 151 LEU A O 1
ATOM 1182 N N . ALA A 1 152 ? -3.968 -7.345 -4.820 1.00 91.75 152 ALA A N 1
ATOM 1183 C CA . ALA A 1 152 ? -5.398 -7.539 -4.583 1.00 91.75 152 ALA A CA 1
ATOM 1184 C C . ALA A 1 152 ? -5.997 -6.390 -3.752 1.00 91.75 152 ALA A C 1
ATOM 1186 O O . ALA A 1 152 ? -5.352 -5.915 -2.815 1.00 91.75 152 ALA A O 1
ATOM 1187 N N . PRO A 1 153 ? -7.222 -5.923 -4.048 1.00 92.06 153 PRO A N 1
ATOM 1188 C CA . PRO A 1 153 ? -7.867 -4.885 -3.252 1.00 92.06 153 PRO A CA 1
ATOM 1189 C C . PRO A 1 153 ? -8.351 -5.440 -1.902 1.00 92.06 153 PRO A C 1
ATOM 1191 O O . PRO A 1 153 ? -8.912 -6.533 -1.826 1.00 92.06 153 PRO A O 1
ATOM 1194 N N . CYS A 1 154 ? -8.170 -4.664 -0.835 1.00 91.19 154 CYS A N 1
ATOM 1195 C CA . CYS A 1 154 ? -8.740 -4.940 0.484 1.00 91.19 154 CYS A CA 1
ATOM 1196 C C . CYS A 1 154 ? -10.158 -4.360 0.597 1.00 91.19 154 CYS A C 1
ATOM 1198 O O . CYS A 1 154 ? -10.528 -3.431 -0.125 1.00 91.19 154 CYS A O 1
ATOM 1200 N N . ARG A 1 155 ? -10.960 -4.877 1.534 1.00 90.94 155 ARG A N 1
ATOM 1201 C CA . ARG A 1 155 ? -12.296 -4.332 1.816 1.00 90.94 155 ARG A CA 1
ATOM 1202 C C . ARG A 1 155 ? -12.158 -3.143 2.756 1.00 90.94 155 ARG A C 1
ATOM 1204 O O . ARG A 1 155 ? -11.719 -3.316 3.889 1.00 90.94 155 ARG A O 1
ATOM 1211 N N . VAL A 1 156 ? -12.529 -1.955 2.288 1.00 90.19 156 VAL A N 1
ATOM 1212 C CA . VAL A 1 156 ? -12.496 -0.712 3.069 1.00 90.19 156 VAL A CA 1
ATOM 1213 C C . VAL A 1 156 ? -13.920 -0.202 3.245 1.00 90.19 156 VAL A C 1
ATOM 1215 O O . VAL A 1 156 ? -14.624 0.032 2.266 1.00 90.19 156 VAL A O 1
ATOM 1218 N N . TYR A 1 157 ? -14.324 -0.010 4.494 1.00 89.25 157 TYR A N 1
ATOM 1219 C CA . TYR A 1 157 ? -15.570 0.631 4.885 1.00 89.25 157 TYR A CA 1
ATOM 1220 C C . TYR A 1 157 ? -15.212 1.952 5.551 1.00 89.25 157 TYR A C 1
ATOM 1222 O O . TYR A 1 157 ? -14.517 1.958 6.566 1.00 89.25 157 TYR A O 1
ATOM 1230 N N . THR A 1 158 ? -15.639 3.071 4.975 1.00 86.94 158 THR A N 1
ATOM 1231 C CA . THR A 1 158 ? -15.402 4.397 5.549 1.00 86.94 158 THR A CA 1
ATOM 1232 C C . THR A 1 158 ? -16.643 5.266 5.419 1.00 86.94 158 THR A C 1
ATOM 1234 O O . THR A 1 158 ? -17.341 5.210 4.408 1.00 86.94 158 THR A O 1
ATOM 1237 N N . THR A 1 159 ? -16.919 6.062 6.447 1.00 85.00 159 THR A N 1
ATOM 1238 C CA . THR A 1 159 ? -17.935 7.123 6.414 1.00 85.00 159 THR A CA 1
ATOM 1239 C C . THR A 1 159 ? -17.358 8.477 5.986 1.00 85.00 159 THR A C 1
ATOM 1241 O O . THR A 1 159 ? -18.121 9.412 5.756 1.00 85.00 159 THR A O 1
ATOM 1244 N N . GLY A 1 160 ? -16.027 8.592 5.900 1.00 81.38 160 GLY A N 1
ATOM 1245 C CA . GLY A 1 160 ? -15.304 9.810 5.536 1.00 81.38 160 GLY A CA 1
ATOM 1246 C C . GLY A 1 160 ? -14.892 9.852 4.063 1.00 81.38 160 GLY A C 1
ATOM 1247 O O . GLY A 1 160 ? -15.602 9.366 3.183 1.00 81.38 160 GLY A O 1
ATOM 1248 N N . GLU A 1 161 ? -13.730 10.451 3.789 1.00 83.12 161 GLU A N 1
ATOM 1249 C CA . GLU A 1 161 ? -13.172 10.482 2.435 1.00 83.12 161 GLU A CA 1
ATOM 1250 C C . GLU A 1 161 ? -12.833 9.065 1.946 1.00 83.12 161 GLU A C 1
ATOM 1252 O O . GLU A 1 161 ? -12.177 8.301 2.661 1.00 83.12 161 GLU A O 1
ATOM 1257 N N . PRO A 1 162 ? -13.255 8.691 0.727 1.00 85.88 162 PRO A N 1
ATOM 1258 C CA . PRO A 1 162 ? -13.010 7.359 0.211 1.00 85.88 162 PRO A CA 1
ATOM 1259 C C . PRO A 1 162 ? -11.525 7.184 -0.131 1.00 85.88 162 PRO A C 1
ATOM 1261 O O . PRO A 1 162 ? -10.934 7.976 -0.868 1.00 85.88 162 PRO A O 1
ATOM 1264 N N . PHE A 1 163 ? -10.936 6.085 0.336 1.00 89.44 163 PHE A N 1
ATOM 1265 C CA . PHE A 1 163 ? -9.583 5.644 -0.013 1.00 89.44 163 PHE A CA 1
ATOM 1266 C C . PHE A 1 163 ? -9.573 4.128 -0.265 1.00 89.44 163 PHE A C 1
ATOM 1268 O O . PHE A 1 163 ? -10.499 3.412 0.119 1.00 89.44 163 PHE A O 1
ATOM 1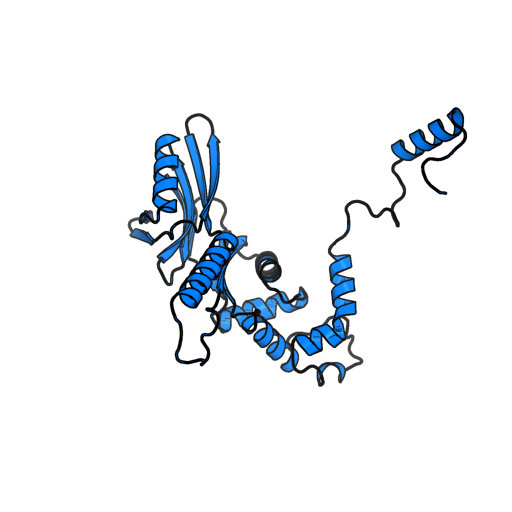275 N N . ALA A 1 164 ? -8.542 3.636 -0.948 1.00 90.69 164 ALA A N 1
ATOM 1276 C CA . ALA A 1 164 ? -8.367 2.227 -1.269 1.00 90.69 164 ALA A CA 1
ATOM 1277 C C . ALA A 1 164 ? -7.099 1.682 -0.607 1.00 90.69 164 ALA A C 1
ATOM 1279 O O . ALA A 1 164 ? -6.048 2.324 -0.627 1.00 90.69 164 ALA A O 1
ATOM 1280 N N . ILE A 1 165 ? -7.193 0.470 -0.060 1.00 92.62 165 ILE A N 1
ATOM 1281 C CA . ILE A 1 165 ? -6.029 -0.287 0.401 1.00 92.62 165 ILE A CA 1
ATOM 1282 C C . ILE A 1 165 ? -5.821 -1.479 -0.526 1.00 92.62 165 ILE A C 1
ATOM 1284 O O . ILE A 1 165 ? -6.769 -2.196 -0.848 1.00 92.62 165 ILE A O 1
ATOM 1288 N N . TRP A 1 166 ? -4.574 -1.703 -0.920 1.00 92.62 166 TRP A N 1
ATOM 1289 C CA . TRP A 1 166 ? -4.161 -2.829 -1.744 1.00 92.62 166 TRP A CA 1
ATOM 1290 C C . TRP A 1 166 ? -3.170 -3.708 -0.998 1.00 92.62 166 TRP A C 1
ATOM 1292 O O . TRP A 1 166 ? -2.267 -3.215 -0.329 1.00 92.62 166 TRP A O 1
ATOM 1302 N N . ARG A 1 167 ? -3.334 -5.016 -1.141 1.00 92.56 167 ARG A N 1
ATOM 1303 C CA . ARG A 1 167 ? -2.423 -6.046 -0.659 1.00 92.56 167 ARG A CA 1
ATOM 1304 C C . ARG A 1 167 ? -1.463 -6.404 -1.784 1.00 92.56 167 ARG A C 1
ATOM 1306 O O . ARG A 1 167 ? -1.903 -6.929 -2.804 1.00 92.56 167 ARG A O 1
ATOM 1313 N N . LEU A 1 168 ? -0.178 -6.150 -1.587 1.00 91.12 168 LEU A N 1
ATOM 1314 C CA . LEU A 1 168 ? 0.903 -6.526 -2.490 1.00 91.12 168 LEU A CA 1
ATOM 1315 C C . LEU A 1 168 ? 1.689 -7.697 -1.890 1.00 91.12 168 LEU A C 1
ATOM 1317 O O . LEU A 1 168 ? 2.105 -7.639 -0.736 1.00 91.12 168 LEU A O 1
ATOM 1321 N N . THR A 1 169 ? 1.905 -8.753 -2.671 1.00 89.25 169 THR A N 1
ATOM 1322 C CA . THR A 1 169 ? 2.711 -9.917 -2.273 1.00 89.25 169 THR A CA 1
ATOM 1323 C C . THR A 1 169 ? 4.037 -9.919 -3.029 1.00 89.25 169 THR A C 1
ATOM 1325 O O . THR A 1 169 ? 4.072 -10.162 -4.236 1.00 89.25 169 THR A O 1
ATOM 1328 N N . CYS A 1 170 ? 5.132 -9.688 -2.312 1.00 84.94 170 CYS A N 1
ATOM 1329 C CA . CYS A 1 170 ? 6.486 -9.700 -2.852 1.00 84.94 170 CYS A CA 1
ATOM 1330 C C . CYS A 1 170 ? 7.211 -10.982 -2.441 1.00 84.94 170 CYS A C 1
ATOM 1332 O O . CYS A 1 170 ? 7.311 -11.301 -1.257 1.00 84.94 170 CYS A O 1
ATOM 1334 N N . THR A 1 171 ? 7.766 -11.715 -3.400 1.00 85.12 171 THR A N 1
ATOM 1335 C CA . THR A 1 171 ? 8.761 -12.752 -3.098 1.00 85.12 171 THR A CA 1
ATOM 1336 C C . THR A 1 171 ? 10.040 -12.134 -2.532 1.00 85.12 171 THR A C 1
ATOM 1338 O O . THR A 1 171 ? 10.259 -10.929 -2.685 1.00 85.12 171 THR A O 1
ATOM 1341 N N . PRO A 1 172 ? 10.913 -12.939 -1.903 1.00 77.81 172 PRO A N 1
ATOM 1342 C CA . PRO A 1 172 ? 12.275 -12.507 -1.609 1.00 77.81 172 PRO A CA 1
ATOM 1343 C C . PRO A 1 172 ? 12.948 -11.871 -2.834 1.00 77.81 172 PRO A C 1
ATOM 1345 O O . PRO A 1 172 ? 12.720 -12.289 -3.973 1.00 77.81 172 PRO A O 1
ATOM 1348 N N . ASP A 1 173 ? 13.697 -10.800 -2.569 1.00 72.69 173 ASP A N 1
ATOM 1349 C CA . ASP A 1 173 ? 14.374 -9.944 -3.554 1.00 72.69 173 ASP A CA 1
ATOM 1350 C C . ASP A 1 173 ? 13.474 -9.374 -4.670 1.00 72.69 173 ASP A C 1
ATOM 1352 O O . ASP A 1 173 ? 13.956 -8.984 -5.730 1.00 72.69 173 ASP A O 1
ATOM 1356 N N . ASP A 1 174 ? 12.158 -9.305 -4.432 1.00 79.50 174 ASP A N 1
ATOM 1357 C CA . ASP A 1 174 ? 11.155 -8.792 -5.371 1.00 79.50 174 ASP A CA 1
ATOM 1358 C C . ASP A 1 174 ? 11.138 -9.515 -6.733 1.00 79.50 174 ASP A C 1
ATOM 1360 O O . ASP A 1 174 ? 10.728 -8.943 -7.747 1.00 79.50 174 ASP A O 1
ATOM 1364 N N . GLN A 1 175 ? 11.520 -10.801 -6.761 1.00 79.88 175 GLN A N 1
ATOM 1365 C CA . GLN A 1 175 ? 11.569 -11.612 -7.988 1.00 79.88 175 GLN A CA 1
ATOM 1366 C C . GLN A 1 175 ? 10.254 -11.581 -8.792 1.00 79.88 175 GLN A C 1
ATOM 1368 O O . GLN A 1 175 ? 10.287 -11.412 -10.004 1.00 79.88 175 GLN A O 1
ATOM 1373 N N . ASN A 1 176 ? 9.096 -11.625 -8.128 1.00 84.25 176 ASN A N 1
ATOM 1374 C CA . ASN A 1 176 ? 7.778 -11.475 -8.754 1.00 84.25 176 ASN A CA 1
ATOM 1375 C C . ASN A 1 176 ? 7.657 -10.204 -9.609 1.00 84.25 176 ASN A C 1
ATOM 1377 O O . ASN A 1 176 ? 7.161 -10.241 -10.735 1.00 84.25 176 ASN A O 1
ATOM 1381 N N . ILE A 1 177 ? 8.106 -9.071 -9.063 1.00 84.69 177 ILE A N 1
ATOM 1382 C CA . ILE A 1 177 ? 8.071 -7.777 -9.749 1.00 84.69 177 ILE A CA 1
ATOM 1383 C C . ILE A 1 177 ? 9.089 -7.795 -10.896 1.00 84.69 177 ILE A C 1
ATOM 1385 O O . ILE A 1 177 ? 8.794 -7.319 -11.995 1.00 84.69 177 ILE A O 1
ATOM 1389 N N . ALA A 1 178 ? 10.259 -8.405 -10.678 1.00 81.69 178 ALA A N 1
ATOM 1390 C CA . ALA A 1 178 ? 11.274 -8.557 -11.712 1.00 81.69 178 ALA A CA 1
ATOM 1391 C C . ALA A 1 178 ? 10.788 -9.389 -12.905 1.00 81.69 178 ALA A C 1
ATOM 1393 O O . ALA A 1 178 ? 11.063 -9.037 -14.056 1.00 81.69 178 ALA A O 1
ATOM 1394 N N . ASP A 1 179 ? 10.053 -10.465 -12.644 1.00 84.19 179 ASP A N 1
ATOM 1395 C CA . ASP A 1 179 ? 9.519 -11.363 -13.663 1.00 84.19 179 ASP A CA 1
ATOM 1396 C C . ASP A 1 179 ? 8.443 -10.656 -14.494 1.00 84.19 179 ASP A C 1
ATOM 1398 O O . ASP A 1 179 ? 8.519 -10.663 -15.721 1.00 84.19 179 ASP A O 1
ATOM 1402 N N . VAL A 1 180 ? 7.514 -9.935 -13.849 1.00 87.31 180 VAL A N 1
ATOM 1403 C CA . VAL A 1 180 ? 6.498 -9.116 -14.539 1.00 87.31 180 VAL A CA 1
ATOM 1404 C C . VAL A 1 180 ? 7.145 -8.107 -15.489 1.00 87.31 180 VAL A C 1
ATOM 1406 O O . VAL A 1 180 ? 6.735 -7.984 -16.648 1.00 87.31 180 VAL A O 1
ATOM 1409 N N . LEU A 1 181 ? 8.174 -7.397 -15.020 1.00 83.19 181 LEU A N 1
ATOM 1410 C CA . LEU A 1 181 ? 8.913 -6.432 -15.835 1.00 83.19 181 LEU A CA 1
ATOM 1411 C C . LEU A 1 181 ? 9.669 -7.113 -16.977 1.00 83.19 181 LEU A C 1
ATOM 1413 O O . LEU A 1 181 ? 9.659 -6.620 -18.103 1.00 83.19 181 LEU A O 1
ATOM 1417 N N . THR A 1 182 ? 10.303 -8.253 -16.706 1.00 82.25 182 THR A N 1
ATOM 1418 C CA . THR A 1 182 ? 11.044 -9.023 -17.711 1.00 82.25 182 THR A CA 1
ATOM 1419 C C . THR A 1 182 ? 10.120 -9.511 -18.822 1.00 82.25 182 THR A C 1
ATOM 1421 O O . THR A 1 182 ? 10.454 -9.363 -19.996 1.00 82.25 182 THR A O 1
ATOM 1424 N N . ASP A 1 183 ? 8.943 -10.025 -18.475 1.00 83.69 183 ASP A N 1
ATOM 1425 C CA . ASP A 1 183 ? 7.932 -10.453 -19.441 1.00 83.69 183 ASP A CA 1
ATOM 1426 C C . ASP A 1 183 ? 7.419 -9.272 -20.270 1.00 83.69 183 ASP A C 1
ATOM 1428 O O . ASP A 1 183 ? 7.288 -9.380 -21.488 1.00 83.69 183 ASP A O 1
ATOM 1432 N N . GLY A 1 184 ? 7.207 -8.116 -19.637 1.00 82.81 184 GLY A N 1
ATOM 1433 C CA . GLY A 1 184 ? 6.713 -6.916 -20.311 1.00 82.81 184 GLY A CA 1
ATOM 1434 C C . GLY A 1 184 ? 7.706 -6.330 -21.304 1.00 82.81 184 GLY A C 1
ATOM 1435 O O . GLY A 1 184 ? 7.315 -5.880 -22.385 1.00 82.81 184 GLY A O 1
ATOM 1436 N N . LEU A 1 185 ? 8.992 -6.363 -20.948 1.00 78.31 185 LEU A N 1
ATOM 1437 C CA . LEU A 1 185 ? 10.088 -5.962 -21.826 1.00 78.31 185 LEU A CA 1
ATOM 1438 C C . LEU A 1 185 ? 10.247 -6.953 -22.987 1.00 78.31 185 LEU A C 1
ATOM 1440 O O . LEU A 1 185 ? 10.348 -6.522 -24.133 1.00 78.31 185 LEU A O 1
ATOM 1444 N N . LYS A 1 186 ? 10.192 -8.268 -22.720 1.00 76.62 186 LYS A N 1
ATOM 1445 C CA . LYS A 1 186 ? 10.265 -9.321 -23.753 1.00 76.62 186 LYS A CA 1
ATOM 1446 C C . LYS A 1 186 ? 9.094 -9.267 -24.731 1.00 76.62 186 LYS A C 1
ATOM 1448 O O . LYS A 1 186 ? 9.289 -9.426 -25.931 1.00 76.62 186 LYS A O 1
ATOM 1453 N N . ALA A 1 187 ? 7.886 -9.022 -24.230 1.00 77.94 187 ALA A N 1
ATOM 1454 C CA . ALA A 1 187 ? 6.692 -8.851 -25.051 1.00 77.94 187 ALA A CA 1
ATOM 1455 C C . ALA A 1 187 ? 6.670 -7.500 -25.793 1.00 77.94 187 ALA A C 1
ATOM 1457 O O . ALA A 1 187 ? 5.829 -7.289 -26.666 1.00 77.94 187 ALA A O 1
ATOM 1458 N N . GLY A 1 188 ? 7.571 -6.570 -25.450 1.00 71.88 188 GLY A N 1
ATOM 1459 C CA . GLY A 1 188 ? 7.656 -5.235 -26.044 1.00 71.88 188 GLY A CA 1
ATOM 1460 C C . GLY A 1 188 ? 6.477 -4.314 -25.705 1.00 71.88 188 GLY A C 1
ATOM 1461 O O . GLY A 1 188 ? 6.313 -3.285 -26.372 1.00 71.88 188 GLY A O 1
ATOM 1462 N N . VAL A 1 189 ? 5.669 -4.687 -24.701 1.00 77.25 189 VAL A N 1
ATOM 1463 C CA . VAL A 1 189 ? 4.482 -3.954 -24.221 1.00 77.25 189 VAL A CA 1
ATOM 1464 C C . VAL A 1 189 ? 4.899 -2.717 -23.433 1.00 77.25 189 VAL A C 1
ATOM 1466 O O . VAL A 1 189 ? 4.294 -1.657 -23.579 1.00 77.25 189 VAL A O 1
ATOM 1469 N N . ILE A 1 190 ? 5.966 -2.836 -22.642 1.00 75.12 190 ILE A N 1
ATOM 1470 C CA . ILE A 1 190 ? 6.611 -1.704 -21.976 1.00 75.12 190 ILE A CA 1
ATOM 1471 C C . ILE A 1 190 ? 7.931 -1.375 -22.662 1.00 75.12 190 ILE A C 1
ATOM 1473 O O . ILE A 1 190 ? 8.689 -2.260 -23.056 1.00 75.12 190 ILE A O 1
ATOM 1477 N N . ARG A 1 191 ? 8.196 -0.078 -22.833 1.00 66.62 191 ARG A N 1
ATOM 1478 C CA . ARG A 1 191 ? 9.384 0.433 -23.525 1.00 66.62 191 ARG A CA 1
ATOM 1479 C C . ARG A 1 191 ? 9.975 1.607 -22.773 1.00 66.62 191 ARG A C 1
ATOM 1481 O O . ARG A 1 191 ? 9.248 2.409 -22.192 1.00 66.62 191 ARG A O 1
ATOM 1488 N N . ILE A 1 192 ? 11.297 1.719 -22.818 1.00 64.62 192 ILE A N 1
ATOM 1489 C CA . ILE A 1 192 ? 12.004 2.832 -22.189 1.00 64.62 192 ILE A CA 1
ATOM 1490 C C . ILE A 1 192 ? 11.923 4.053 -23.116 1.00 64.62 192 ILE A C 1
ATOM 1492 O O . ILE A 1 192 ? 12.359 3.963 -24.266 1.00 64.62 192 ILE A O 1
ATOM 1496 N N . PRO A 1 193 ? 11.428 5.207 -22.644 1.00 57.62 193 PRO A N 1
ATOM 1497 C CA . PRO A 1 193 ? 11.150 6.368 -23.499 1.00 57.62 193 PRO A CA 1
ATOM 1498 C C . PRO A 1 193 ? 12.349 6.957 -24.249 1.00 57.62 193 PRO A C 1
ATOM 1500 O O . PRO A 1 193 ? 12.169 7.576 -25.290 1.00 57.62 193 PRO A O 1
ATOM 1503 N N . SER A 1 194 ? 13.575 6.758 -23.763 1.00 53.84 194 SER A N 1
ATOM 1504 C CA . SER A 1 194 ? 14.814 7.214 -24.415 1.00 53.84 194 SER A CA 1
ATOM 1505 C C . SER A 1 194 ? 15.171 6.438 -25.690 1.00 53.84 194 SER A C 1
ATOM 1507 O O . SER A 1 194 ? 16.152 6.771 -26.351 1.00 53.84 194 SER A O 1
ATOM 1509 N N . THR A 1 195 ? 14.376 5.434 -26.066 1.00 51.44 195 THR A N 1
ATOM 1510 C CA . THR A 1 195 ? 14.494 4.731 -27.348 1.00 51.44 195 THR A CA 1
ATOM 1511 C C . THR A 1 195 ? 13.481 5.280 -28.359 1.00 51.44 195 THR A C 1
ATOM 1513 O O . THR A 1 195 ? 12.418 4.715 -28.599 1.00 51.44 195 THR A O 1
ATOM 1516 N N . TRP A 1 196 ? 13.809 6.427 -28.965 1.00 45.31 196 TRP A N 1
ATOM 1517 C CA . TRP A 1 196 ? 13.172 6.871 -30.219 1.00 45.31 196 TRP A CA 1
ATOM 1518 C C . TRP A 1 196 ? 13.473 5.848 -31.346 1.00 45.31 196 TRP A C 1
ATOM 1520 O O . TRP A 1 196 ? 14.401 5.049 -31.205 1.00 45.31 196 TRP A O 1
ATOM 1530 N N . PRO A 1 197 ? 12.723 5.797 -32.468 1.00 48.62 197 PRO A N 1
ATOM 1531 C CA . PRO A 1 197 ? 12.349 4.574 -33.186 1.00 48.62 197 PRO A CA 1
ATOM 1532 C C . PRO A 1 197 ? 13.478 3.973 -34.046 1.00 48.62 197 PRO A C 1
ATOM 1534 O O . PRO A 1 197 ? 13.226 3.087 -34.856 1.00 48.62 197 PRO A O 1
ATOM 1537 N N . CYS A 1 198 ? 14.713 4.453 -33.899 1.00 45.72 198 CYS A N 1
ATOM 1538 C CA . CYS A 1 198 ? 15.855 4.085 -34.733 1.00 45.72 198 CYS A CA 1
ATOM 1539 C C . CYS A 1 198 ? 16.753 2.992 -34.128 1.00 45.72 198 CYS A C 1
ATOM 1541 O O . CYS A 1 198 ? 17.811 2.720 -34.686 1.00 45.72 198 CYS A O 1
ATOM 1543 N N . GLN A 1 199 ? 16.360 2.349 -33.023 1.00 49.06 199 GLN A N 1
ATOM 1544 C CA . GLN A 1 199 ? 17.044 1.148 -32.524 1.00 49.06 199 GLN A CA 1
ATOM 1545 C C . GLN A 1 199 ? 16.052 0.008 -32.261 1.00 49.06 199 GLN A C 1
ATOM 1547 O O . GLN A 1 199 ? 15.639 -0.206 -31.122 1.00 49.06 199 GLN A O 1
ATOM 1552 N N . PRO A 1 200 ? 15.667 -0.738 -33.310 1.00 48.44 200 PRO A N 1
ATOM 1553 C CA . PRO A 1 200 ? 14.864 -1.949 -33.162 1.00 48.44 200 PRO A CA 1
ATOM 1554 C C . PRO A 1 200 ? 15.601 -3.102 -32.445 1.00 48.44 200 PRO A C 1
ATOM 1556 O O . PRO A 1 200 ? 14.937 -4.033 -32.002 1.00 48.44 200 PRO A O 1
ATOM 1559 N N . ASP A 1 201 ? 16.924 -3.008 -32.239 1.00 52.72 201 ASP A N 1
ATOM 1560 C CA . ASP A 1 201 ? 17.759 -4.141 -31.792 1.00 52.72 201 ASP A CA 1
ATOM 1561 C C . ASP A 1 201 ? 18.291 -4.038 -30.346 1.00 52.72 201 ASP A C 1
ATOM 1563 O O . ASP A 1 201 ? 18.900 -4.977 -29.833 1.00 52.72 201 ASP A O 1
ATOM 1567 N N . ALA A 1 202 ? 18.071 -2.916 -29.647 1.00 51.12 202 ALA A N 1
ATOM 1568 C CA . ALA A 1 202 ? 18.690 -2.668 -28.334 1.00 51.12 202 ALA A CA 1
ATOM 1569 C C . ALA A 1 202 ? 18.103 -3.513 -27.181 1.00 51.12 202 ALA A C 1
ATOM 1571 O O . ALA A 1 202 ? 18.720 -3.627 -26.123 1.00 51.12 202 ALA A O 1
ATOM 1572 N N . PHE A 1 203 ? 16.918 -4.107 -27.367 1.00 54.38 203 PHE A N 1
ATOM 1573 C CA . PHE A 1 203 ? 16.228 -4.892 -26.332 1.00 54.38 203 PHE A CA 1
ATOM 1574 C C . PHE A 1 203 ? 16.269 -6.404 -26.559 1.00 54.38 203 PHE A C 1
ATOM 1576 O O . PHE A 1 203 ? 15.990 -7.151 -25.625 1.00 54.38 203 PHE A O 1
ATOM 1583 N N . THR A 1 204 ? 16.670 -6.871 -27.744 1.00 54.50 204 THR A N 1
ATOM 1584 C CA . THR A 1 204 ? 16.831 -8.307 -28.034 1.00 54.50 204 THR A CA 1
ATOM 1585 C C . THR A 1 204 ? 17.874 -8.978 -27.136 1.00 54.50 204 THR A C 1
ATOM 1587 O O . THR A 1 204 ? 17.774 -10.171 -26.872 1.00 54.50 204 THR A O 1
ATOM 1590 N N . GLU A 1 205 ? 18.841 -8.215 -26.614 1.00 57.06 205 GLU A N 1
ATOM 1591 C CA . GLU A 1 205 ? 19.882 -8.711 -25.699 1.00 57.06 205 GLU A CA 1
ATOM 1592 C C . GLU A 1 205 ? 19.530 -8.558 -24.204 1.00 57.06 205 GLU A C 1
ATOM 1594 O O . GLU A 1 205 ? 20.268 -9.030 -23.333 1.00 57.06 205 GLU A O 1
ATOM 1599 N N . ILE A 1 206 ? 18.401 -7.923 -23.863 1.00 61.53 206 ILE A N 1
ATOM 1600 C CA . ILE A 1 206 ? 18.030 -7.648 -22.468 1.00 61.53 206 ILE A CA 1
ATOM 1601 C C . ILE A 1 206 ? 17.126 -8.762 -21.942 1.00 61.53 206 ILE A C 1
ATOM 1603 O O . ILE A 1 206 ? 15.902 -8.703 -21.993 1.00 61.53 206 ILE A O 1
ATOM 1607 N N . ASN A 1 207 ? 17.756 -9.789 -21.373 1.00 60.38 207 ASN A N 1
ATOM 1608 C CA . ASN A 1 207 ? 17.067 -10.979 -20.863 1.00 60.38 207 ASN A CA 1
ATOM 1609 C C . ASN A 1 207 ? 16.454 -10.827 -19.452 1.00 60.38 207 ASN A C 1
ATOM 1611 O O . ASN A 1 207 ? 16.013 -11.825 -18.882 1.00 60.38 207 ASN A O 1
ATOM 1615 N N . G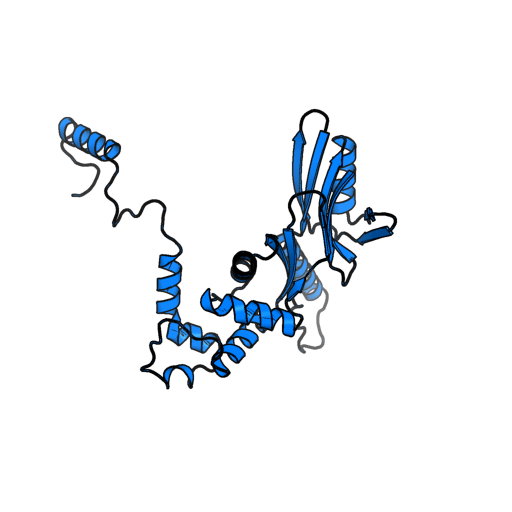LY A 1 208 ? 16.404 -9.614 -18.885 1.00 64.50 208 GLY A N 1
ATOM 1616 C CA . GLY A 1 208 ? 15.751 -9.349 -17.596 1.00 64.50 208 GLY A CA 1
ATOM 1617 C C . GLY A 1 208 ? 16.134 -8.024 -16.936 1.00 64.50 208 GLY A C 1
ATOM 1618 O O . GLY A 1 208 ? 16.883 -7.226 -17.503 1.00 64.50 208 GLY A O 1
ATOM 1619 N N . VAL A 1 209 ? 15.654 -7.810 -15.704 1.00 65.81 209 VAL A N 1
ATOM 1620 C CA . VAL A 1 209 ? 15.864 -6.572 -14.921 1.00 65.81 209 VAL A CA 1
ATOM 1621 C C . VAL A 1 209 ? 17.343 -6.221 -14.746 1.00 65.81 209 VAL A C 1
ATOM 1623 O O . VAL A 1 209 ? 17.718 -5.061 -14.879 1.00 65.81 209 VAL A O 1
ATOM 1626 N N . ALA A 1 210 ? 18.220 -7.204 -14.528 1.00 67.38 210 ALA A N 1
ATOM 1627 C CA . ALA A 1 210 ? 19.659 -6.950 -14.426 1.00 67.38 210 ALA A CA 1
ATOM 1628 C C . ALA A 1 210 ? 20.267 -6.434 -15.746 1.00 67.38 210 ALA A C 1
ATOM 1630 O O . ALA A 1 210 ? 21.135 -5.562 -15.731 1.00 67.38 210 ALA A O 1
ATOM 1631 N N . GLY A 1 211 ? 19.796 -6.941 -16.892 1.00 68.19 211 GLY A N 1
ATOM 1632 C CA . GLY A 1 211 ? 20.187 -6.433 -18.210 1.00 68.19 211 GLY A CA 1
ATOM 1633 C C . GLY A 1 211 ? 19.652 -5.021 -18.447 1.00 68.19 211 GLY A C 1
ATOM 1634 O O . GLY A 1 211 ? 20.376 -4.158 -18.933 1.00 68.19 211 GLY A O 1
ATOM 1635 N N . TYR A 1 212 ? 18.421 -4.768 -18.007 1.00 69.31 212 TYR A N 1
ATOM 1636 C CA . TYR A 1 212 ? 17.762 -3.469 -18.062 1.00 69.31 212 TYR A CA 1
ATOM 1637 C C . TYR A 1 212 ? 18.495 -2.407 -17.223 1.00 69.31 212 TYR A C 1
ATOM 1639 O O . TYR A 1 212 ? 18.834 -1.345 -17.742 1.00 69.31 212 TYR A O 1
ATOM 1647 N N . LEU A 1 213 ? 18.832 -2.708 -15.963 1.00 70.00 213 LEU A N 1
ATOM 1648 C CA . LEU A 1 213 ? 19.595 -1.806 -15.093 1.00 70.00 213 LEU A CA 1
ATOM 1649 C C . LEU A 1 213 ? 21.024 -1.593 -15.596 1.00 70.00 213 LEU A C 1
ATOM 1651 O O . LEU A 1 213 ? 21.550 -0.491 -15.484 1.00 70.00 213 LEU A O 1
ATOM 1655 N N . ARG A 1 214 ? 21.660 -2.614 -16.183 1.00 69.81 214 ARG A N 1
ATOM 1656 C CA . ARG A 1 214 ? 22.998 -2.468 -16.771 1.00 69.81 214 ARG A CA 1
ATOM 1657 C C . ARG A 1 214 ? 22.981 -1.575 -18.011 1.00 69.81 214 ARG A C 1
ATOM 1659 O O . ARG A 1 214 ? 23.853 -0.726 -18.147 1.00 69.81 214 ARG A O 1
ATOM 1666 N N . ALA A 1 215 ? 22.008 -1.764 -18.898 1.00 63.62 215 ALA A N 1
ATOM 1667 C CA . ALA A 1 215 ? 21.910 -1.011 -20.144 1.00 63.62 215 ALA A CA 1
ATOM 1668 C C . ALA A 1 215 ? 21.429 0.432 -19.923 1.00 63.62 215 ALA A C 1
ATOM 1670 O O . ALA A 1 215 ? 21.901 1.348 -20.591 1.00 63.62 215 ALA A O 1
ATOM 1671 N N . PHE A 1 216 ? 20.522 0.648 -18.966 1.00 62.06 216 PHE A N 1
ATOM 1672 C CA . PHE A 1 216 ? 19.824 1.926 -18.802 1.00 62.06 216 PHE A CA 1
ATOM 1673 C C . PHE A 1 216 ? 19.974 2.561 -17.421 1.00 62.06 216 PHE A C 1
ATOM 1675 O O . PHE A 1 216 ? 19.367 3.600 -17.164 1.00 62.06 216 PHE A O 1
ATOM 1682 N N . GLY A 1 217 ? 20.817 2.012 -16.544 1.00 66.44 217 GLY A N 1
ATOM 1683 C CA . GLY A 1 217 ? 21.041 2.533 -15.195 1.00 66.44 217 GLY A CA 1
ATOM 1684 C C . GLY A 1 217 ? 21.454 4.004 -15.167 1.00 66.44 217 GLY A C 1
ATOM 1685 O O . GLY A 1 217 ? 20.995 4.741 -14.304 1.00 66.44 217 GLY A O 1
ATOM 1686 N N . SER A 1 218 ? 22.233 4.475 -16.145 1.00 65.25 218 SER A N 1
ATOM 1687 C CA . SER A 1 218 ? 22.630 5.888 -16.259 1.00 65.25 218 SER A CA 1
ATOM 1688 C C . SER A 1 218 ? 21.469 6.815 -16.643 1.00 65.25 218 SER A C 1
ATOM 1690 O O . SER A 1 218 ? 21.374 7.937 -16.140 1.00 65.25 218 SER A O 1
ATOM 1692 N N . VAL A 1 219 ? 20.551 6.347 -17.493 1.00 60.00 219 VAL A N 1
ATOM 1693 C CA . VAL A 1 219 ? 19.366 7.106 -17.915 1.00 60.00 219 VAL A CA 1
ATOM 1694 C C . VAL A 1 219 ? 18.316 7.120 -16.807 1.00 60.00 219 VAL A C 1
ATOM 1696 O O . VAL A 1 219 ? 17.735 8.165 -16.523 1.00 60.00 219 VAL A O 1
ATOM 1699 N N . ILE A 1 220 ? 18.132 5.986 -16.128 1.00 62.84 220 ILE A N 1
ATOM 1700 C CA . ILE A 1 220 ? 17.288 5.869 -14.935 1.00 62.84 220 ILE A CA 1
ATOM 1701 C C . ILE A 1 220 ? 17.836 6.771 -13.827 1.00 62.84 220 ILE A C 1
ATOM 1703 O O . ILE A 1 220 ? 17.085 7.575 -13.290 1.00 62.84 220 ILE A O 1
ATOM 1707 N N . ALA A 1 221 ? 19.143 6.732 -13.546 1.00 65.75 221 ALA A N 1
ATOM 1708 C CA . ALA A 1 221 ? 19.777 7.607 -12.559 1.00 65.75 221 ALA A CA 1
ATOM 1709 C C . ALA A 1 221 ? 19.597 9.094 -12.901 1.00 65.75 221 ALA A C 1
ATOM 1711 O O . ALA A 1 221 ? 19.275 9.894 -12.025 1.00 65.75 221 ALA A O 1
ATOM 1712 N N . SER A 1 222 ? 19.739 9.465 -14.177 1.00 62.00 222 SER A N 1
ATOM 1713 C CA . SER A 1 222 ? 19.495 10.837 -14.643 1.00 62.00 222 SER A CA 1
ATOM 1714 C C . SER A 1 222 ? 18.038 11.263 -14.447 1.00 62.00 222 SER A C 1
ATOM 1716 O O . SER A 1 222 ? 17.767 12.382 -14.018 1.00 62.00 222 SER A O 1
ATOM 1718 N N . ARG A 1 223 ? 17.087 10.363 -14.712 1.00 61.84 223 ARG A N 1
ATOM 1719 C CA . ARG A 1 223 ? 15.658 10.621 -14.524 1.00 61.84 223 ARG A CA 1
ATOM 1720 C C . ARG A 1 223 ? 15.267 10.701 -13.047 1.00 61.84 223 ARG A C 1
ATOM 1722 O O . ARG A 1 223 ? 14.530 11.611 -12.688 1.00 61.84 223 ARG A O 1
ATOM 1729 N N . ILE A 1 224 ? 15.793 9.813 -12.200 1.00 64.69 224 ILE A N 1
ATOM 1730 C CA . ILE A 1 224 ? 15.634 9.862 -10.738 1.00 64.69 224 ILE A CA 1
ATOM 1731 C C . ILE A 1 224 ? 16.155 11.204 -10.221 1.00 64.69 224 ILE A C 1
ATOM 1733 O O . ILE A 1 224 ? 15.442 11.913 -9.519 1.00 64.69 224 ILE A O 1
ATOM 1737 N N . ARG A 1 225 ? 17.356 11.617 -10.643 1.00 64.94 225 ARG A N 1
ATOM 1738 C CA . ARG A 1 225 ? 17.920 12.925 -10.285 1.00 64.94 225 ARG A CA 1
ATOM 1739 C C . ARG A 1 225 ? 17.012 14.088 -10.700 1.00 64.94 225 ARG A C 1
ATOM 1741 O O . ARG A 1 225 ? 16.901 15.047 -9.953 1.00 64.94 225 ARG A O 1
ATOM 1748 N N . GLY A 1 226 ? 16.348 13.993 -11.852 1.00 62.91 226 GLY A N 1
ATOM 1749 C CA . GLY A 1 226 ? 15.379 14.996 -12.303 1.00 62.91 226 GLY A CA 1
ATOM 1750 C C . GLY A 1 226 ? 14.067 15.025 -11.508 1.00 62.91 226 GLY A C 1
ATOM 1751 O O . GLY A 1 226 ? 13.416 16.062 -11.469 1.00 62.91 226 GLY A O 1
ATOM 1752 N N . GLN A 1 227 ? 13.676 13.919 -10.866 1.00 61.12 227 GLN A N 1
ATOM 1753 C CA . GLN A 1 227 ? 12.497 13.869 -9.990 1.00 61.12 227 GLN A CA 1
ATOM 1754 C C . GLN A 1 227 ? 12.773 14.449 -8.599 1.00 61.12 227 GLN A C 1
ATOM 1756 O O . GLN A 1 227 ? 11.863 14.969 -7.959 1.00 61.12 227 GLN A O 1
ATOM 1761 N N . PHE A 1 228 ? 14.025 14.396 -8.144 1.00 61.81 228 PHE A N 1
ATOM 1762 C CA . PHE A 1 228 ? 14.469 15.058 -6.923 1.00 61.81 228 PHE A CA 1
ATOM 1763 C C . PHE A 1 228 ? 15.014 16.448 -7.250 1.00 61.81 228 PHE A C 1
ATOM 1765 O O . PHE A 1 228 ? 16.220 16.679 -7.191 1.00 61.81 228 PHE A O 1
ATOM 1772 N N . GLN A 1 229 ? 14.124 17.381 -7.595 1.00 61.78 229 GLN A N 1
ATOM 1773 C CA . GLN A 1 229 ? 14.489 18.796 -7.619 1.00 61.78 229 GLN A CA 1
ATOM 1774 C C . GLN A 1 229 ? 14.657 19.286 -6.173 1.00 61.78 229 GLN A C 1
ATOM 1776 O O . GLN A 1 229 ? 13.674 19.294 -5.424 1.00 61.78 229 GLN A O 1
ATOM 1781 N N . PRO A 1 230 ? 15.883 19.639 -5.737 1.00 66.56 230 PRO A N 1
ATOM 1782 C CA . PRO A 1 230 ? 16.074 20.220 -4.418 1.00 66.56 230 PRO A CA 1
ATOM 1783 C C . PRO A 1 230 ? 15.335 21.560 -4.342 1.00 66.56 230 PRO A C 1
ATOM 1785 O O . PRO A 1 230 ? 15.186 22.249 -5.346 1.00 66.56 230 PRO A O 1
ATOM 1788 N N . LEU A 1 231 ? 14.890 21.938 -3.141 1.00 70.94 231 LEU A N 1
ATOM 1789 C CA . LEU A 1 231 ? 14.234 23.234 -2.914 1.00 70.94 231 LEU A CA 1
ATOM 1790 C C . LEU A 1 231 ? 15.156 24.424 -3.241 1.00 70.94 231 LEU A C 1
ATOM 1792 O O . LEU A 1 231 ? 14.668 25.519 -3.484 1.00 70.94 231 LEU A O 1
ATOM 1796 N N . TYR A 1 232 ? 16.470 24.196 -3.201 1.00 71.50 232 TYR A N 1
ATOM 1797 C CA . TYR A 1 232 ? 17.503 25.141 -3.597 1.00 71.50 232 TYR A CA 1
ATOM 1798 C C . TYR A 1 232 ? 18.683 24.364 -4.185 1.00 71.50 232 TYR A C 1
ATOM 1800 O O . TYR A 1 232 ? 19.240 23.489 -3.509 1.00 71.50 232 TYR A O 1
ATOM 1808 N N . ASP A 1 233 ? 19.066 24.667 -5.424 1.00 73.62 233 ASP A N 1
ATOM 1809 C CA . ASP A 1 233 ? 20.297 24.160 -6.036 1.00 73.62 233 ASP A CA 1
ATOM 1810 C C . ASP A 1 233 ? 21.433 25.197 -5.912 1.00 73.62 233 ASP A C 1
ATOM 1812 O O . ASP A 1 233 ? 21.479 26.142 -6.699 1.00 73.62 233 ASP A O 1
ATOM 1816 N N . PRO A 1 234 ? 22.400 25.031 -4.986 1.00 68.75 234 PRO A N 1
ATOM 1817 C CA . PRO A 1 234 ? 23.484 25.997 -4.786 1.00 68.75 234 PRO A CA 1
ATOM 1818 C C . PRO A 1 234 ? 24.416 26.168 -5.996 1.00 68.75 234 PRO A C 1
ATOM 1820 O O . PRO A 1 234 ? 25.227 27.090 -5.996 1.00 68.75 234 PRO A O 1
ATOM 1823 N N . ALA A 1 235 ? 24.354 25.280 -6.997 1.00 72.31 235 ALA A N 1
ATOM 1824 C CA . ALA A 1 235 ? 25.156 25.374 -8.215 1.00 72.31 235 ALA A CA 1
ATOM 1825 C C . ALA A 1 235 ? 24.433 26.085 -9.375 1.00 72.31 235 ALA A C 1
ATOM 1827 O O . ALA A 1 235 ? 25.078 26.405 -10.373 1.00 72.31 235 ALA A O 1
ATOM 1828 N N . GLN A 1 236 ? 23.116 26.290 -9.278 1.00 73.69 236 GLN A N 1
ATOM 1829 C CA . GLN A 1 236 ? 22.284 26.858 -10.350 1.00 73.69 236 GLN A CA 1
ATOM 1830 C C . GLN A 1 236 ? 21.502 28.094 -9.896 1.00 73.69 236 GLN A C 1
ATOM 1832 O O . GLN A 1 236 ? 21.266 29.000 -10.695 1.00 73.69 236 GLN A O 1
ATOM 1837 N N . GLU A 1 237 ? 21.095 28.144 -8.630 1.00 77.25 237 GLU A N 1
ATOM 1838 C CA . GLU A 1 237 ? 20.321 29.238 -8.061 1.00 77.25 237 GLU A CA 1
ATOM 1839 C C . GLU A 1 237 ? 21.234 30.253 -7.359 1.00 77.25 237 GLU A C 1
ATOM 1841 O O . GLU A 1 237 ? 22.129 29.869 -6.600 1.00 77.25 237 GLU A O 1
ATOM 1846 N N . PRO A 1 238 ? 21.029 31.563 -7.590 1.00 74.44 238 PRO A N 1
ATOM 1847 C CA . PRO A 1 238 ? 21.777 32.595 -6.891 1.00 74.44 238 PRO A CA 1
ATOM 1848 C C . PRO A 1 238 ? 21.381 32.648 -5.41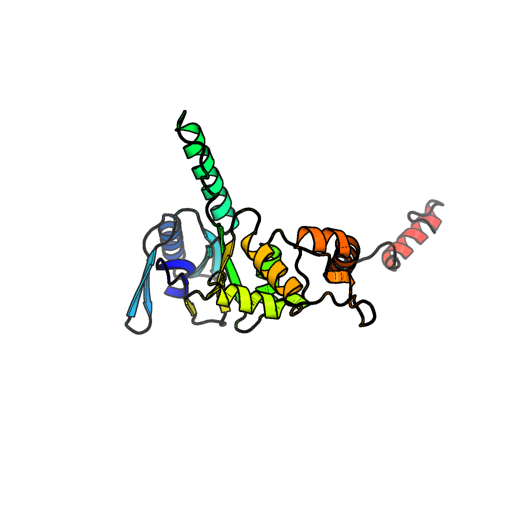0 1.00 74.44 238 PRO A C 1
ATOM 1850 O O . PRO A 1 238 ? 20.223 32.436 -5.043 1.00 74.44 238 PRO A O 1
ATOM 1853 N N . LEU A 1 239 ? 22.346 32.999 -4.556 1.00 77.62 239 LEU A N 1
ATOM 1854 C CA . LEU A 1 239 ? 22.098 33.252 -3.137 1.00 77.62 239 LEU A CA 1
ATOM 1855 C C . LEU A 1 239 ? 21.039 34.352 -2.965 1.00 77.62 239 LEU A C 1
ATOM 1857 O O . LEU A 1 239 ? 21.010 35.331 -3.710 1.00 77.62 239 LEU A O 1
ATOM 1861 N N . SER A 1 240 ? 20.186 34.209 -1.948 1.00 80.12 240 SER A N 1
ATOM 1862 C CA . SER A 1 240 ? 19.146 35.203 -1.653 1.00 80.12 240 SER A CA 1
ATOM 1863 C C . SER A 1 240 ? 19.724 36.608 -1.424 1.00 80.12 240 SER A C 1
ATOM 1865 O O . SER A 1 240 ? 20.808 36.757 -0.851 1.00 80.12 240 SER A O 1
ATOM 1867 N N . GLU A 1 241 ? 18.968 37.648 -1.788 1.00 79.00 241 GLU A N 1
ATOM 1868 C CA . GLU A 1 241 ? 19.399 39.050 -1.652 1.00 79.00 241 GLU A CA 1
ATOM 1869 C C . GLU A 1 241 ? 19.804 39.421 -0.218 1.00 79.00 241 GLU A C 1
ATOM 1871 O O . GLU A 1 241 ? 20.760 40.166 -0.016 1.00 79.00 241 GLU A O 1
ATOM 1876 N N . GLY A 1 242 ? 19.132 38.859 0.794 1.00 80.69 242 GLY A N 1
ATOM 1877 C CA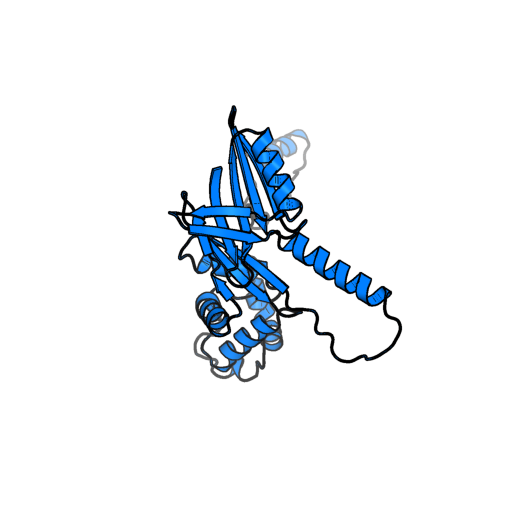 . GLY A 1 242 ? 19.481 39.091 2.198 1.00 80.69 242 GLY A CA 1
ATOM 1878 C C . GLY A 1 242 ? 20.861 38.541 2.578 1.00 80.69 242 GLY A C 1
ATOM 1879 O O . GLY A 1 242 ? 21.591 39.169 3.343 1.00 80.69 242 GLY A O 1
ATOM 1880 N N . VAL A 1 243 ? 21.247 37.397 2.008 1.00 81.44 243 VAL A N 1
ATOM 1881 C CA . VAL A 1 243 ? 22.565 36.781 2.230 1.00 81.44 243 VAL A CA 1
ATOM 1882 C C . VAL A 1 243 ? 23.656 37.554 1.489 1.00 81.44 243 VAL A C 1
ATOM 1884 O O . VAL A 1 243 ? 24.722 37.787 2.056 1.00 81.44 243 VAL A O 1
ATOM 1887 N N . LEU A 1 244 ? 23.371 38.031 0.274 1.00 82.62 244 LEU A N 1
ATOM 1888 C CA . LEU A 1 244 ? 24.279 38.904 -0.477 1.00 82.62 244 LEU A CA 1
ATOM 1889 C C . LEU A 1 244 ? 24.478 40.264 0.212 1.00 82.62 244 LEU A C 1
ATOM 1891 O O . LEU A 1 244 ? 25.590 40.785 0.238 1.00 82.62 244 LEU A O 1
ATOM 1895 N N . GLY A 1 245 ? 23.432 40.828 0.822 1.00 81.81 245 GLY A N 1
ATOM 1896 C CA . GLY A 1 245 ? 23.531 42.070 1.594 1.00 81.81 245 GLY A CA 1
ATOM 1897 C C . GLY A 1 245 ? 24.411 41.929 2.841 1.00 81.81 245 GLY A C 1
ATOM 1898 O O . GLY A 1 245 ? 25.204 42.819 3.148 1.00 81.81 245 GLY A O 1
ATOM 1899 N N . LEU A 1 246 ? 24.323 40.787 3.531 1.00 81.62 246 LEU A N 1
ATOM 1900 C CA . LEU A 1 246 ? 25.215 40.452 4.646 1.00 81.62 246 LEU A CA 1
ATOM 1901 C C . LEU A 1 246 ? 26.663 40.271 4.185 1.00 81.62 246 LEU A C 1
ATOM 1903 O O . LEU A 1 246 ? 27.570 40.789 4.832 1.00 81.62 246 LEU A O 1
ATOM 1907 N N . ASP A 1 247 ? 26.877 39.583 3.063 1.00 83.62 247 ASP A N 1
ATOM 1908 C CA . ASP A 1 247 ? 28.208 39.409 2.480 1.00 83.62 247 ASP A CA 1
ATOM 1909 C C . ASP A 1 247 ? 28.856 40.758 2.133 1.00 83.62 247 ASP A C 1
ATOM 1911 O O . ASP A 1 247 ? 29.997 41.017 2.512 1.00 83.62 247 ASP A O 1
ATOM 1915 N N . GLN A 1 248 ? 28.097 41.676 1.525 1.00 82.81 248 GLN A N 1
ATOM 1916 C CA . GLN A 1 248 ? 28.566 43.034 1.238 1.00 82.81 248 GLN A CA 1
ATOM 1917 C C . GLN A 1 248 ? 28.899 43.823 2.507 1.00 82.81 248 GLN A C 1
ATOM 1919 O O . GLN A 1 248 ? 29.913 44.523 2.545 1.00 82.81 248 GLN A O 1
ATOM 1924 N N . PHE A 1 249 ? 28.080 43.710 3.554 1.00 85.06 249 PHE A N 1
ATOM 1925 C CA . PHE A 1 249 ? 28.350 44.367 4.831 1.00 85.06 249 PHE A CA 1
ATOM 1926 C C . PHE A 1 249 ? 29.642 43.843 5.476 1.00 85.06 249 PHE A C 1
ATOM 1928 O O . PHE A 1 249 ? 30.460 44.626 5.965 1.00 85.06 249 PHE A O 1
ATOM 1935 N N . VAL A 1 250 ? 29.865 42.527 5.441 1.00 83.88 250 VAL A N 1
ATOM 1936 C CA . VAL A 1 250 ? 31.082 41.896 5.972 1.00 83.88 250 VAL A CA 1
ATOM 1937 C C . VAL A 1 250 ? 32.303 42.261 5.133 1.00 83.88 250 VAL A C 1
ATOM 1939 O O . VAL A 1 250 ? 33.334 42.609 5.705 1.00 83.88 250 VAL A O 1
ATOM 1942 N N . ALA A 1 251 ? 32.186 42.311 3.808 1.00 85.62 251 ALA A N 1
ATOM 1943 C CA . ALA A 1 251 ? 33.266 42.764 2.937 1.00 85.62 251 ALA A CA 1
ATOM 1944 C C . ALA A 1 251 ? 33.671 44.219 3.228 1.00 85.62 251 ALA A C 1
ATOM 1946 O O . ALA A 1 251 ? 34.859 44.523 3.324 1.00 85.62 251 ALA A O 1
ATOM 1947 N N . GLN A 1 252 ? 32.699 45.111 3.448 1.00 84.69 252 GLN A N 1
ATOM 1948 C CA . GLN A 1 252 ? 32.960 46.517 3.781 1.00 84.69 252 GLN A CA 1
ATOM 1949 C C . GLN A 1 252 ? 33.556 46.702 5.183 1.00 84.69 252 GLN A C 1
ATOM 1951 O O . GLN A 1 252 ? 34.361 47.608 5.388 1.00 84.69 252 GLN A O 1
ATOM 1956 N N . THR A 1 253 ? 33.169 45.859 6.144 1.00 84.19 253 THR A N 1
ATOM 1957 C CA . THR A 1 253 ? 33.555 46.027 7.556 1.00 84.19 253 THR A CA 1
ATOM 1958 C C . THR A 1 253 ? 34.823 45.251 7.923 1.00 84.19 253 THR A C 1
ATOM 1960 O O . THR A 1 253 ? 35.636 45.730 8.709 1.00 84.19 253 THR A O 1
ATOM 1963 N N . ALA A 1 254 ? 35.001 44.051 7.369 1.00 83.19 254 ALA A N 1
ATOM 1964 C CA . ALA A 1 254 ? 36.058 43.105 7.725 1.00 83.19 254 ALA A CA 1
ATOM 1965 C C . ALA A 1 254 ? 37.048 42.817 6.578 1.00 83.19 254 ALA A C 1
ATOM 1967 O O . ALA A 1 254 ? 38.083 42.196 6.818 1.00 83.19 254 ALA A O 1
ATOM 1968 N N . GLY A 1 255 ? 36.775 43.289 5.354 1.00 83.38 255 GLY A N 1
ATOM 1969 C CA . GLY A 1 255 ? 37.710 43.239 4.224 1.00 83.38 255 GLY A CA 1
ATOM 1970 C C . GLY A 1 255 ? 37.790 41.902 3.480 1.00 83.38 255 GLY A C 1
ATOM 1971 O O . GLY A 1 255 ? 38.707 41.719 2.682 1.00 83.38 255 GLY A O 1
ATOM 1972 N N . TYR A 1 256 ? 36.867 40.966 3.722 1.00 80.00 256 TYR A N 1
ATOM 1973 C CA . TYR A 1 256 ? 36.780 39.692 3.000 1.00 80.00 256 TYR A CA 1
ATOM 1974 C C . TYR A 1 256 ? 35.323 39.282 2.749 1.00 80.00 256 TYR A C 1
ATOM 1976 O O . TYR A 1 256 ? 34.431 39.657 3.509 1.00 80.00 256 TYR A O 1
ATOM 1984 N N . HIS A 1 257 ? 35.100 38.507 1.687 1.00 80.38 257 HIS A N 1
ATOM 1985 C CA . HIS A 1 257 ? 33.799 37.922 1.351 1.00 80.38 257 HIS A CA 1
ATOM 1986 C C . HIS A 1 257 ? 33.625 36.559 2.034 1.00 80.38 257 HIS A C 1
ATOM 1988 O O . HIS A 1 257 ? 34.585 35.799 2.179 1.00 80.38 257 HIS A O 1
ATOM 1994 N N . LEU A 1 258 ? 32.402 36.254 2.459 1.00 77.31 258 LEU A N 1
ATOM 1995 C CA . LEU A 1 258 ? 31.992 34.971 3.031 1.00 77.31 258 LEU A CA 1
ATOM 1996 C C . LEU A 1 258 ? 31.726 33.923 1.948 1.00 77.31 258 LEU A C 1
ATOM 1998 O O . LEU A 1 258 ? 31.931 32.734 2.188 1.00 77.31 258 LEU A O 1
ATOM 2002 N N . TYR A 1 259 ? 31.289 34.358 0.767 1.00 73.81 259 TYR A N 1
ATOM 2003 C CA . TYR A 1 259 ? 31.047 33.492 -0.383 1.00 73.81 259 TYR A CA 1
ATOM 2004 C C . TYR A 1 259 ? 32.045 33.802 -1.504 1.00 73.81 259 TYR A C 1
ATOM 2006 O O . TYR A 1 259 ? 32.454 34.947 -1.693 1.00 73.81 259 TYR A O 1
ATOM 2014 N N . GLY A 1 260 ? 32.483 32.764 -2.222 1.00 66.31 260 GLY A N 1
ATOM 2015 C CA . GLY A 1 260 ? 33.339 32.932 -3.398 1.00 66.31 260 GLY A CA 1
ATOM 2016 C C . GLY A 1 260 ? 32.575 33.603 -4.542 1.00 66.31 260 GLY A C 1
ATOM 2017 O O . GLY A 1 260 ? 31.370 33.390 -4.667 1.00 66.31 260 GLY A O 1
ATOM 2018 N N . ALA A 1 261 ? 33.280 34.412 -5.339 1.00 54.03 261 ALA A N 1
ATOM 2019 C CA . ALA A 1 261 ? 32.745 35.027 -6.556 1.00 54.03 261 ALA A CA 1
ATOM 2020 C C . ALA A 1 261 ? 32.416 33.991 -7.641 1.00 54.03 261 ALA A C 1
ATOM 2022 O O . ALA A 1 261 ? 33.163 32.987 -7.737 1.00 54.03 261 ALA A O 1
#

Sequence (261 aa):
WADTVAVDPRDNLLIAVRLGGYPEVTAGLVNAVSGGGTLSVQLDGETLVCTPQQGRYSKEVSRDGTYAVAALLWDNQSARKQGEKQQTEEMEGKEQKEKTDKAQEARVYYLACPVRDKTALYHEIDKVSTIPMLPEFRDYMINELQARDMLAPCRVYTTGEPFAIWRLTCTPDDQNIADVLTDGLKAGVIRIPSTWPCQPDAFTEINGVAGYLRAFGSVIASRIRGQFQPLYDPAQEPLSEGVLGLDQFVAQTAGYHLYGA

Foldseek 3Di:
DWQKWWAAPPQLATAKTKDKDAPVVQVVVVVCLLQQNWDWDDDPNDTRIHTYDHQQWDKDWDDDPRMIMIMTGGDLVSQVVVLVVVVVVVVVPDDDDDPDDPFSAWRKDKQKFAPPDLQSRVVSVCVVAPQNDDSQCSVQLVVVCVVVVQKAWIDMRGPDHDITMIIGTAGVNRVVSFVSVLVCLVVVVDDDPVDDPPCPPQSVPQNTSVSVCVSCVVVSVVVVVVVPDDPDDPVPDDDDPVLVVVQVVCCVPVVDGPDDD

Radius of gyration: 25.39 Å; chains: 1; bounding box: 65×78×63 Å

Secondary structure (DSSP, 8-state):
-EEEEEEETTTTEEEEEEEEE-HHHHHHHHHHHHTT--EEEEETTEEEEEBPPTT-EEEEEEEETTEEEEEEEE-HHHHHHHHHHHHHHHHHT--SS--S---PPPEEEEEEEETT-HHHHHHHHHHH-SS---GGGHHHHHHHHHHTTSEEE-EEEESSS-EEEEEEEE-GGGHHHHHHHHHHHHTTSS--TT--TT-TTSSTT--SHHHHHHHHHHHHHHHHHHH---S--TTTSPPPHHHHHHHHHHHHHHSS-SS--